Protein AF-A0AAD5UKC4-F1 (afdb_monomer_lite)

Structure (mmCIF, N/CA/C/O backbone):
data_AF-A0AAD5UKC4-F1
#
_entry.id   AF-A0AAD5UKC4-F1
#
loop_
_atom_site.group_PDB
_atom_site.id
_atom_site.type_symbol
_atom_site.label_atom_id
_atom_site.label_alt_id
_atom_site.label_comp_id
_atom_site.label_asym_id
_atom_site.label_entity_id
_atom_site.label_seq_id
_atom_site.pdbx_PDB_ins_code
_atom_site.Cartn_x
_atom_site.Cartn_y
_atom_site.Cartn_z
_atom_site.occupancy
_atom_site.B_iso_or_equiv
_atom_site.auth_seq_id
_atom_site.auth_comp_id
_atom_site.auth_asym_id
_atom_site.auth_atom_id
_atom_site.pdbx_PDB_model_num
ATOM 1 N N . MET A 1 1 ? -12.617 -12.516 21.312 1.00 44.12 1 MET A N 1
ATOM 2 C CA . MET A 1 1 ? -13.893 -12.712 22.021 1.00 44.12 1 MET A CA 1
ATOM 3 C C . MET A 1 1 ? -13.642 -13.857 22.972 1.00 44.12 1 MET A C 1
ATOM 5 O O . MET A 1 1 ? -13.452 -14.965 22.486 1.00 44.12 1 MET A O 1
ATOM 9 N N . ASP A 1 2 ? -13.509 -13.579 24.266 1.00 52.91 2 ASP A N 1
ATOM 10 C CA . ASP A 1 2 ? -13.473 -14.653 25.258 1.00 52.91 2 ASP A CA 1
ATOM 11 C C . ASP A 1 2 ? -14.871 -15.234 25.378 1.00 52.91 2 ASP A C 1
ATOM 13 O O . ASP A 1 2 ? -15.851 -14.498 25.499 1.00 52.91 2 ASP A O 1
ATOM 17 N N . MET A 1 3 ? -14.962 -16.553 25.255 1.00 58.31 3 MET A N 1
ATOM 18 C CA . MET A 1 3 ? -16.197 -17.263 25.546 1.00 58.31 3 MET A CA 1
ATOM 19 C C . MET A 1 3 ? -16.235 -17.533 27.048 1.00 58.31 3 MET A C 1
ATOM 21 O O . MET A 1 3 ? -15.243 -18.025 27.585 1.00 58.31 3 MET A O 1
ATOM 25 N N . ASP A 1 4 ? -17.364 -17.218 27.697 1.00 58.88 4 ASP A N 1
ATOM 26 C CA . ASP A 1 4 ? -17.619 -17.542 29.110 1.00 58.88 4 ASP A CA 1
ATOM 27 C C . ASP A 1 4 ? -17.230 -19.019 29.358 1.00 58.88 4 ASP A C 1
ATOM 29 O O . ASP A 1 4 ? -17.788 -19.933 28.749 1.00 58.88 4 ASP A O 1
ATOM 33 N N . GLY A 1 5 ? -16.247 -19.252 30.226 1.00 65.00 5 GLY A N 1
ATOM 34 C CA . GLY A 1 5 ? -15.658 -20.551 30.552 1.00 65.00 5 GLY A CA 1
ATOM 35 C C . GLY A 1 5 ? -14.172 -20.684 30.198 1.00 65.00 5 GLY A C 1
ATOM 36 O O . GLY A 1 5 ? -13.462 -21.423 30.887 1.00 65.00 5 GLY A O 1
ATOM 37 N N . CYS A 1 6 ? -13.675 -19.967 29.184 1.00 68.62 6 CYS A N 1
ATOM 38 C CA . CYS A 1 6 ? -12.261 -19.995 28.783 1.00 68.62 6 CYS A CA 1
ATOM 39 C C . CYS A 1 6 ? -11.339 -19.364 29.837 1.00 68.62 6 CYS A C 1
ATOM 41 O O . CYS A 1 6 ? -10.204 -19.814 30.010 1.00 68.62 6 CYS A O 1
ATOM 43 N N . GLU A 1 7 ? -11.847 -18.407 30.616 1.00 71.75 7 GLU A N 1
ATOM 44 C CA . GLU A 1 7 ? -11.140 -17.763 31.726 1.00 71.75 7 GLU A CA 1
ATOM 45 C C . GLU A 1 7 ? -10.744 -18.754 32.831 1.00 71.75 7 GLU A C 1
ATOM 47 O O . GLU A 1 7 ? -9.762 -18.547 33.541 1.00 71.75 7 GLU A O 1
ATOM 52 N N . LYS A 1 8 ? -11.448 -19.892 32.948 1.00 69.31 8 LYS A N 1
ATOM 53 C CA . LYS A 1 8 ? -11.084 -20.963 33.896 1.00 69.31 8 LYS A CA 1
ATOM 54 C C . LYS A 1 8 ? -9.780 -21.662 33.516 1.00 69.31 8 LYS A C 1
ATOM 56 O O . LYS A 1 8 ? -9.167 -22.320 34.356 1.00 69.31 8 LYS A O 1
ATOM 61 N N . CYS A 1 9 ? -9.365 -21.526 32.263 1.00 72.75 9 CYS A N 1
ATOM 62 C CA . CYS A 1 9 ? -8.162 -22.134 31.716 1.00 72.75 9 CYS A CA 1
ATOM 63 C C . CYS A 1 9 ? -7.064 -21.105 31.422 1.00 72.75 9 CYS A C 1
ATOM 65 O O . CYS A 1 9 ? -5.957 -21.486 31.037 1.00 72.75 9 CYS A O 1
ATOM 67 N N . GLU A 1 10 ? -7.322 -19.816 31.653 1.00 71.31 10 GLU A N 1
ATOM 68 C CA . GLU A 1 10 ? -6.345 -18.757 31.439 1.00 71.31 10 GLU A CA 1
ATOM 69 C C . GLU A 1 10 ? -5.347 -18.698 32.615 1.00 71.31 10 GLU A C 1
ATOM 71 O O . GLU A 1 10 ? -5.715 -18.650 33.788 1.00 71.31 10 GLU A O 1
ATOM 76 N N . GLY A 1 11 ? -4.045 -18.786 32.321 1.00 70.44 11 GLY A N 1
ATOM 77 C CA . GLY A 1 11 ? -2.970 -18.674 33.320 1.00 70.44 11 GLY A CA 1
ATOM 78 C C . GLY A 1 11 ? -2.697 -19.913 34.189 1.00 70.44 11 GLY A C 1
ATOM 79 O O . GLY A 1 11 ? -1.729 -19.919 34.955 1.00 70.44 11 GLY A O 1
ATOM 80 N N . THR A 1 12 ? -3.473 -20.995 34.067 1.00 59.00 12 THR A N 1
ATOM 81 C CA . THR A 1 12 ? -3.177 -22.265 34.750 1.00 59.00 12 THR A CA 1
ATOM 82 C C . THR A 1 12 ? -2.409 -23.223 33.837 1.00 59.00 12 THR A C 1
ATOM 84 O O . THR A 1 12 ? -2.649 -23.308 32.636 1.00 59.00 12 THR A O 1
ATOM 87 N N . LYS A 1 13 ? -1.435 -23.962 34.396 1.00 68.25 13 LYS A N 1
ATOM 88 C CA . LYS A 1 13 ? -0.780 -25.066 33.670 1.00 68.25 13 LYS A CA 1
ATOM 89 C C . LYS A 1 13 ? -1.874 -26.010 33.162 1.00 68.25 13 LYS A C 1
ATOM 91 O O . LYS A 1 13 ? -2.755 -26.357 33.945 1.00 68.25 13 LYS A O 1
ATOM 96 N N . MET A 1 14 ? -1.770 -26.435 31.900 1.00 68.69 14 MET A N 1
ATOM 97 C CA . MET A 1 14 ? -2.742 -27.244 31.138 1.00 68.69 14 MET A CA 1
ATOM 98 C C . MET A 1 14 ? -3.401 -28.378 31.951 1.00 68.69 14 MET A C 1
ATOM 100 O O . MET A 1 14 ? -4.570 -28.690 31.777 1.00 68.69 14 MET A O 1
ATOM 104 N N . ASN A 1 15 ? -2.668 -28.923 32.918 1.00 76.31 15 ASN A N 1
ATOM 105 C CA . ASN A 1 15 ? -3.052 -29.997 33.829 1.00 76.31 15 ASN A CA 1
ATOM 106 C C . ASN A 1 15 ? -4.154 -29.630 34.851 1.00 76.31 15 ASN A C 1
ATOM 108 O O . ASN A 1 15 ? -4.632 -30.519 35.547 1.00 76.31 15 ASN A O 1
ATOM 112 N N . LYS A 1 16 ? -4.506 -28.347 35.016 1.00 76.88 16 LYS A N 1
ATOM 113 C CA . LYS A 1 16 ? -5.587 -27.887 35.914 1.00 76.88 16 LYS A CA 1
ATOM 114 C C . LYS A 1 16 ? -6.849 -27.444 35.172 1.00 76.88 16 LYS A C 1
ATOM 116 O O . LYS A 1 16 ? -7.867 -27.214 35.815 1.00 76.88 16 LYS A O 1
ATOM 121 N N . CYS A 1 17 ? -6.778 -27.312 33.852 1.00 82.12 17 CYS A N 1
ATOM 122 C CA . CYS A 1 17 ? -7.931 -26.990 33.029 1.00 82.12 17 CYS A CA 1
ATOM 123 C C . CYS A 1 17 ? -8.687 -28.286 32.728 1.00 82.12 17 CYS A C 1
ATOM 125 O O . CYS A 1 17 ? -8.141 -29.213 32.127 1.00 82.12 17 CYS A O 1
ATOM 127 N N . GLU A 1 18 ? -9.955 -28.356 33.124 1.00 83.44 18 GLU A N 1
ATOM 128 C CA . GLU A 1 18 ? -10.859 -29.436 32.726 1.00 83.44 18 GLU A CA 1
ATOM 129 C C . GLU A 1 18 ? -11.304 -29.210 31.272 1.00 83.44 18 GLU A C 1
ATOM 131 O O . GLU A 1 18 ? -12.454 -28.874 30.999 1.00 83.44 18 GLU A O 1
ATOM 136 N N . VAL A 1 19 ? -10.372 -29.373 30.325 1.00 84.94 19 VAL A N 1
ATOM 137 C CA . VAL A 1 19 ? -10.591 -29.129 28.884 1.00 84.94 19 VAL A CA 1
ATOM 138 C C . VAL A 1 19 ? -11.820 -29.880 28.381 1.00 84.94 19 VAL A C 1
ATOM 140 O O . VAL A 1 19 ? -12.626 -29.334 27.631 1.00 84.94 19 VAL A O 1
ATOM 143 N N . PHE A 1 20 ? -11.985 -31.125 28.834 1.00 88.06 20 PHE A N 1
ATOM 144 C CA . PHE A 1 20 ? -13.122 -31.952 28.454 1.00 88.06 20 PHE A CA 1
ATOM 145 C C . PHE A 1 20 ? -14.446 -31.343 28.914 1.00 88.06 20 PHE A C 1
ATOM 147 O O . PHE A 1 20 ? -15.386 -31.317 28.135 1.00 88.06 20 PHE A O 1
ATOM 154 N N . LYS A 1 21 ? -14.501 -30.774 30.123 1.00 86.00 21 LYS A N 1
ATOM 155 C CA . LYS A 1 21 ? -15.710 -30.140 30.651 1.00 86.00 21 LYS A CA 1
ATOM 156 C C . LYS A 1 21 ? -16.097 -28.893 29.858 1.00 86.00 21 LYS A C 1
ATOM 158 O O . LYS A 1 21 ? -17.253 -28.729 29.497 1.00 86.00 21 LYS A O 1
ATOM 163 N N . VAL A 1 22 ? -15.124 -28.043 29.528 1.00 83.44 22 VAL A N 1
ATOM 164 C CA . VAL A 1 22 ? -15.372 -26.857 28.687 1.00 83.44 22 VAL A CA 1
ATOM 165 C C . VAL A 1 22 ? -15.883 -27.276 27.305 1.00 83.44 22 VAL A C 1
ATOM 167 O O . VAL A 1 22 ? -16.822 -26.683 26.780 1.00 83.44 22 VAL A O 1
ATOM 170 N N . TYR A 1 23 ? -15.302 -28.332 26.731 1.00 87.94 23 TYR A N 1
ATOM 171 C CA . TYR A 1 23 ? -15.749 -28.887 25.458 1.00 87.94 23 TYR A CA 1
ATOM 172 C C . TYR A 1 23 ? -17.168 -29.477 25.536 1.00 87.94 23 TYR A C 1
ATOM 174 O O . TYR A 1 23 ? -17.980 -29.205 24.653 1.00 87.94 23 TYR A O 1
ATOM 182 N N . THR A 1 24 ? -17.501 -30.229 26.592 1.00 89.44 24 THR A N 1
ATOM 183 C CA . THR A 1 24 ? -18.857 -30.764 26.784 1.00 89.44 24 THR A CA 1
ATOM 184 C C . THR A 1 24 ? -19.872 -29.648 26.994 1.00 89.44 24 THR A C 1
ATOM 186 O O . THR A 1 24 ? -20.898 -29.653 26.324 1.00 89.44 24 THR A O 1
ATOM 189 N N . ASP A 1 25 ? -19.569 -28.650 27.829 1.00 85.75 25 ASP A N 1
ATOM 190 C CA . ASP A 1 25 ? -20.458 -27.509 28.091 1.00 85.75 25 ASP A CA 1
ATOM 191 C C . ASP A 1 25 ? -20.757 -26.739 26.789 1.00 85.75 25 ASP A C 1
ATOM 193 O O . ASP A 1 25 ? -21.910 -26.411 26.494 1.00 85.75 25 ASP A O 1
ATOM 197 N N . LEU A 1 26 ? -19.733 -26.525 25.953 1.00 84.50 26 LEU A N 1
ATOM 198 C CA . LEU A 1 26 ? -19.873 -25.881 24.645 1.00 84.50 26 LEU A CA 1
ATOM 199 C C . LEU A 1 26 ? -20.742 -26.705 23.685 1.00 84.50 26 LEU A C 1
ATOM 201 O O . LEU A 1 26 ? -21.599 -26.155 22.990 1.00 84.50 26 LEU A O 1
ATOM 205 N N . CYS A 1 27 ? -20.534 -28.022 23.640 1.00 88.94 27 CYS A N 1
ATOM 206 C CA . CYS A 1 27 ? -21.270 -28.901 22.739 1.00 88.94 27 CYS A CA 1
ATOM 207 C C . CYS A 1 27 ? -22.705 -29.175 23.182 1.00 88.94 27 CYS A C 1
ATOM 209 O O . CYS A 1 27 ? -23.553 -29.418 22.325 1.00 88.94 27 CYS A O 1
ATOM 211 N N . ILE A 1 28 ? -23.007 -29.079 24.475 1.00 86.88 28 ILE A N 1
ATOM 212 C CA . ILE A 1 28 ? -24.390 -29.090 24.948 1.00 86.88 28 ILE A CA 1
ATOM 213 C C . ILE A 1 28 ? -25.081 -27.770 24.577 1.00 86.88 28 ILE A C 1
ATOM 215 O O . ILE A 1 28 ? -26.211 -27.787 24.090 1.00 86.88 28 ILE A O 1
ATOM 219 N N . ALA A 1 29 ? -24.391 -26.631 24.723 1.00 81.69 29 ALA A N 1
ATOM 220 C CA . ALA A 1 29 ? -24.931 -25.318 24.371 1.00 81.69 29 ALA A CA 1
ATOM 221 C C . ALA A 1 29 ? -25.188 -25.147 22.861 1.00 81.69 29 ALA A C 1
ATOM 223 O O . ALA A 1 29 ? -26.157 -24.503 22.458 1.00 81.69 29 ALA A O 1
ATOM 224 N N . MET A 1 30 ? -24.317 -25.705 22.014 1.00 84.69 30 MET A N 1
ATOM 225 C CA . MET A 1 30 ? -24.370 -25.560 20.555 1.00 84.69 30 MET A CA 1
ATOM 226 C C . MET A 1 30 ? -24.172 -26.912 19.848 1.00 84.69 30 MET A C 1
ATOM 228 O O . MET A 1 30 ? -23.165 -27.128 19.165 1.00 84.69 30 MET A O 1
ATOM 232 N N . PRO A 1 31 ? -25.151 -27.832 19.931 1.00 86.81 31 PRO A N 1
ATOM 233 C CA . PRO A 1 31 ? -24.969 -29.223 19.517 1.00 86.81 31 PRO A CA 1
ATOM 234 C C . PRO A 1 31 ? -24.678 -29.392 18.029 1.00 86.81 31 PRO A C 1
ATOM 236 O O . PRO A 1 31 ? -24.088 -30.397 17.637 1.00 86.81 31 PRO A O 1
ATOM 239 N N . TYR A 1 32 ? -25.069 -28.432 17.186 1.00 88.50 32 TYR A N 1
ATOM 240 C CA . TYR A 1 32 ? -24.938 -28.498 15.727 1.00 88.50 32 TYR A CA 1
ATOM 241 C C . TYR A 1 32 ? -23.623 -27.944 15.168 1.00 88.50 32 TYR A C 1
ATOM 243 O O . TYR A 1 32 ? -23.450 -27.935 13.950 1.00 88.50 32 TYR A O 1
ATOM 251 N N . MET A 1 33 ? -22.682 -27.529 16.018 1.00 88.12 33 MET A N 1
ATOM 252 C CA . MET A 1 33 ? -21.347 -27.152 15.556 1.00 88.12 33 MET A CA 1
ATOM 253 C C . MET A 1 33 ? -20.599 -28.358 14.983 1.00 88.12 33 MET A C 1
ATOM 255 O O . MET A 1 33 ? -20.647 -29.462 15.529 1.00 88.12 33 MET A O 1
ATOM 259 N N . SER A 1 34 ? -19.865 -28.149 13.887 1.00 94.31 34 SER A N 1
ATOM 260 C CA . SER A 1 34 ? -19.101 -29.218 13.236 1.00 94.31 34 SER A CA 1
ATOM 261 C C . SER A 1 34 ? -18.053 -29.838 14.165 1.00 94.31 34 SER A C 1
ATOM 263 O O . SER A 1 34 ? -17.763 -31.024 14.030 1.00 94.31 34 SER A O 1
ATOM 265 N N . GLN A 1 35 ? -17.528 -29.077 15.137 1.00 92.56 35 GLN A N 1
ATOM 266 C CA . GLN A 1 35 ? -16.581 -29.584 16.138 1.00 92.56 35 GLN A CA 1
ATOM 267 C C . GLN A 1 35 ? -17.220 -30.501 17.198 1.00 92.56 35 GLN A C 1
ATOM 269 O O . GLN A 1 35 ? -16.493 -31.197 17.896 1.00 92.56 35 GLN A O 1
ATOM 274 N N . CYS A 1 36 ? -18.551 -30.541 17.321 1.00 94.38 36 CYS A N 1
ATOM 275 C CA . CYS A 1 36 ? -19.271 -31.335 18.329 1.00 94.38 36 CYS A CA 1
ATOM 276 C C . CYS A 1 36 ? -19.748 -32.700 17.813 1.00 94.38 36 CYS A C 1
ATOM 278 O O . CYS A 1 36 ? -20.533 -33.392 18.468 1.00 94.38 36 CYS A O 1
ATOM 280 N N . ARG A 1 37 ? -19.286 -33.106 16.624 1.00 96.50 37 ARG A N 1
ATOM 281 C CA . ARG A 1 37 ? -19.667 -34.376 15.995 1.00 96.50 37 ARG A CA 1
ATOM 282 C C . ARG A 1 37 ? -19.255 -35.585 16.834 1.00 96.50 37 ARG A C 1
ATOM 284 O O . ARG A 1 37 ? -20.057 -36.502 17.009 1.00 96.50 37 ARG A O 1
ATOM 291 N N . ASP A 1 38 ? -18.037 -35.569 17.363 1.00 95.81 38 ASP A N 1
ATOM 292 C CA . ASP A 1 38 ? -17.487 -36.694 18.123 1.00 95.81 38 ASP A CA 1
ATOM 293 C C . ASP A 1 38 ? -18.165 -36.817 19.487 1.00 95.81 38 ASP A C 1
ATOM 295 O O . ASP A 1 38 ? -18.581 -37.909 19.867 1.00 95.81 38 ASP A O 1
ATOM 299 N N . TYR A 1 39 ? -18.402 -35.688 20.162 1.00 94.69 39 TYR A N 1
ATOM 300 C CA . TYR A 1 39 ? -19.213 -35.632 21.380 1.00 94.69 39 TYR A CA 1
ATOM 301 C C . TYR A 1 39 ? -20.617 -36.221 21.167 1.00 94.69 39 TYR A C 1
ATOM 303 O O . TYR A 1 39 ? -21.056 -37.079 21.931 1.00 94.69 39 TYR A O 1
ATOM 311 N N . ARG A 1 40 ? -21.303 -35.839 20.080 1.00 95.06 40 ARG A N 1
ATOM 312 C CA . ARG A 1 40 ? -22.627 -36.391 19.755 1.00 95.06 40 ARG A CA 1
ATOM 313 C C . ARG A 1 40 ? -22.572 -37.896 19.503 1.00 95.06 40 ARG A C 1
ATOM 315 O O . ARG A 1 40 ? -23.461 -38.622 19.933 1.00 95.06 40 ARG A O 1
ATOM 322 N N . THR A 1 41 ? -21.532 -38.357 18.812 1.00 96.19 41 THR A N 1
ATOM 323 C CA . THR A 1 41 ? -21.331 -39.783 18.529 1.00 96.19 41 THR A CA 1
ATOM 324 C C . THR A 1 41 ? -21.104 -40.559 19.830 1.00 96.19 41 THR A C 1
ATOM 326 O O . THR A 1 41 ? -21.746 -41.585 20.043 1.00 96.19 41 THR A O 1
ATOM 329 N N . MET A 1 42 ? -20.285 -40.029 20.741 1.00 95.38 42 MET A N 1
ATOM 330 C CA . MET A 1 42 ? -20.049 -40.593 22.073 1.00 95.38 42 MET A CA 1
ATOM 331 C C . MET A 1 42 ? -21.349 -40.694 22.886 1.00 95.38 42 MET A C 1
ATOM 333 O O . MET A 1 42 ? -21.682 -41.774 23.364 1.00 95.38 42 MET A O 1
ATOM 337 N N . CYS A 1 43 ? -22.127 -39.612 22.968 1.00 94.81 43 CYS A N 1
ATOM 338 C CA . CYS A 1 43 ? -23.395 -39.611 23.703 1.00 94.81 43 CYS A CA 1
ATOM 339 C C . CYS A 1 43 ? -24.488 -40.470 23.056 1.00 94.81 43 CYS A C 1
ATOM 341 O O . CYS A 1 43 ? -25.379 -40.954 23.747 1.00 94.81 43 CYS A O 1
ATOM 343 N N . SER A 1 44 ? -24.427 -40.693 21.739 1.00 94.88 44 SER A N 1
ATOM 344 C CA . SER A 1 44 ? -25.330 -41.635 21.066 1.00 94.88 44 SER A CA 1
ATOM 345 C C . SER A 1 44 ? -24.990 -43.097 21.351 1.00 94.88 44 SER A C 1
ATOM 347 O O . SER A 1 44 ? -25.867 -43.953 21.255 1.00 94.88 44 SER A O 1
ATOM 349 N N . TRP A 1 45 ? -23.728 -43.385 21.685 1.00 97.31 45 TRP A N 1
ATOM 350 C CA . TRP A 1 45 ? -23.275 -44.735 21.996 1.00 97.31 45 TRP A CA 1
ATOM 351 C C . TRP A 1 45 ? -23.565 -45.113 23.450 1.00 97.31 45 TRP A C 1
ATOM 353 O O . TRP A 1 45 ? -24.062 -46.210 23.695 1.00 97.31 45 TRP A O 1
ATOM 363 N N . ASP A 1 46 ? -23.304 -44.201 24.390 1.00 96.19 46 ASP A N 1
ATOM 364 C CA . ASP A 1 46 ? -23.612 -44.389 25.807 1.00 96.19 46 ASP A CA 1
ATOM 365 C C . ASP A 1 46 ? -24.312 -43.148 26.393 1.00 96.19 46 ASP A C 1
ATOM 367 O O . ASP A 1 46 ? -23.650 -42.186 26.800 1.00 96.19 46 ASP A O 1
ATOM 371 N N . PRO A 1 47 ? -25.655 -43.155 26.463 1.00 92.56 47 PRO A N 1
ATOM 372 C CA . PRO A 1 47 ? -26.417 -42.052 27.037 1.00 92.56 47 PRO A CA 1
ATOM 373 C C . PRO A 1 47 ? -26.334 -41.994 28.570 1.00 92.56 47 PRO A C 1
ATOM 375 O O . PRO A 1 47 ? -26.810 -41.026 29.154 1.00 92.56 47 PRO A O 1
ATOM 378 N N . SER A 1 48 ? -25.754 -43.001 29.240 1.00 92.06 48 SER A N 1
ATOM 379 C CA . SER A 1 48 ? -25.623 -43.021 30.705 1.00 92.06 48 SER A CA 1
ATOM 380 C C . SER A 1 48 ? -24.436 -42.203 31.226 1.00 92.06 48 SER A C 1
ATOM 382 O O . SER A 1 48 ? -24.300 -42.005 32.436 1.00 92.06 48 SER A O 1
ATOM 384 N N . LEU A 1 49 ? -23.579 -41.703 30.327 1.00 91.50 49 LEU A N 1
ATOM 385 C CA . LEU A 1 49 ? -22.456 -40.849 30.690 1.00 91.50 49 LEU A CA 1
ATOM 386 C C . LEU A 1 49 ? -22.953 -39.540 31.334 1.00 91.50 49 LEU A C 1
ATOM 388 O O . LEU A 1 49 ? -23.832 -38.876 30.781 1.00 91.50 49 LEU A O 1
ATOM 392 N N . PRO A 1 50 ? -22.333 -39.088 32.441 1.00 85.94 50 PRO A N 1
ATOM 393 C CA . PRO A 1 50 ? -22.795 -37.925 33.208 1.00 85.94 50 PRO A CA 1
ATOM 394 C C . PRO A 1 50 ? -22.723 -36.595 32.438 1.00 85.94 50 PRO A C 1
ATOM 396 O O . PRO A 1 50 ? -23.271 -35.595 32.885 1.00 85.94 50 PRO A O 1
ATOM 399 N N . PHE A 1 51 ? -22.046 -36.568 31.287 1.00 88.00 51 PHE A N 1
ATOM 400 C CA . PHE A 1 51 ? -21.893 -35.387 30.430 1.00 88.00 51 PHE A CA 1
ATOM 401 C C . PHE A 1 51 ? -22.877 -35.363 29.258 1.00 88.00 51 PHE A C 1
ATOM 403 O O . PHE A 1 51 ? -22.808 -34.437 28.461 1.00 88.00 51 PHE A O 1
ATOM 410 N N . CYS A 1 52 ? -23.721 -36.384 29.100 1.00 90.50 52 CYS A N 1
ATOM 411 C CA . CYS A 1 52 ? -24.676 -36.507 27.995 1.00 90.50 52 CYS A CA 1
ATOM 412 C C . CYS A 1 52 ? -26.110 -36.140 28.401 1.00 90.50 52 CYS A C 1
ATOM 414 O O . CYS A 1 52 ? -27.012 -36.220 27.570 1.00 90.50 52 CYS A O 1
ATOM 416 N N . ASP A 1 53 ? -26.315 -35.736 29.658 1.00 86.06 53 ASP A N 1
ATOM 417 C CA . ASP A 1 53 ? -27.619 -35.360 30.192 1.00 86.06 53 ASP A CA 1
ATOM 418 C C . ASP A 1 53 ? -27.991 -33.920 29.777 1.00 86.06 53 ASP A C 1
ATOM 420 O O . ASP A 1 53 ? -27.362 -32.960 30.244 1.00 86.06 53 ASP A O 1
ATOM 424 N N . PRO A 1 54 ? -29.004 -33.729 28.910 1.00 72.75 54 PRO A N 1
ATOM 425 C CA . PRO A 1 54 ? -29.463 -32.399 28.525 1.00 72.75 54 PRO A CA 1
ATOM 426 C C . PRO A 1 54 ? -30.082 -31.625 29.701 1.00 72.75 54 PRO A C 1
ATOM 428 O O . PRO A 1 54 ? -30.129 -30.395 29.648 1.00 72.75 54 PRO A O 1
ATOM 431 N N . GLU A 1 55 ? -30.516 -32.296 30.775 1.00 72.94 55 GLU A N 1
ATOM 432 C CA . GLU A 1 55 ? -31.064 -31.642 31.970 1.00 72.94 55 GLU A CA 1
ATOM 433 C C . GLU A 1 55 ? -29.973 -31.017 32.852 1.00 72.94 55 GLU A C 1
ATOM 435 O O . GLU A 1 55 ? -30.227 -30.036 33.555 1.00 72.94 55 GLU A O 1
ATOM 440 N N . LEU A 1 56 ? -28.717 -31.469 32.754 1.00 67.69 56 LEU A N 1
ATOM 441 C CA . LEU A 1 56 ? -27.597 -30.787 33.418 1.00 67.69 56 LEU A CA 1
ATOM 442 C C . LEU A 1 56 ? -27.325 -29.392 32.816 1.00 67.69 56 LEU A C 1
ATOM 444 O O . LEU A 1 56 ? -26.727 -28.533 33.465 1.00 67.69 56 LEU A O 1
ATOM 448 N N . SER A 1 57 ? -27.825 -29.139 31.602 1.00 60.56 57 SER A N 1
ATOM 449 C CA . SER A 1 57 ? -27.779 -27.853 30.900 1.00 60.56 57 SER A CA 1
ATOM 450 C C . SER A 1 57 ? -29.014 -26.974 31.149 1.00 60.56 57 SER A C 1
ATOM 452 O O . SER A 1 57 ? -29.303 -26.059 30.374 1.00 60.56 57 SER A O 1
ATOM 454 N N . VAL A 1 58 ? -29.738 -27.151 32.257 1.00 53.97 58 VAL A N 1
ATOM 455 C CA . VAL A 1 58 ? -30.769 -26.170 32.664 1.00 53.97 58 VAL A CA 1
ATOM 456 C C . VAL A 1 58 ? -30.160 -24.777 32.940 1.00 53.97 58 VAL A C 1
ATOM 458 O O . VAL A 1 58 ? -30.866 -23.774 32.903 1.00 53.97 58 VAL A O 1
ATOM 461 N N . ASN A 1 59 ? -28.830 -24.688 33.074 1.00 57.78 59 ASN A N 1
ATOM 462 C CA . ASN A 1 59 ? -28.058 -23.443 32.994 1.00 57.78 59 ASN A CA 1
ATOM 463 C C . ASN A 1 59 ? -27.173 -23.391 31.738 1.00 57.78 59 ASN A C 1
ATOM 465 O O . ASN A 1 59 ? -26.005 -23.006 31.820 1.00 57.78 59 ASN A O 1
ATOM 469 N N . GLY A 1 60 ? -27.695 -23.792 30.574 1.00 58.31 60 GLY A N 1
ATOM 470 C CA . GLY A 1 60 ? -27.061 -23.465 29.296 1.00 58.31 60 GLY A CA 1
ATOM 471 C C . GLY A 1 60 ? -26.749 -21.964 29.264 1.00 58.31 60 GLY A C 1
ATOM 472 O O . GLY A 1 60 ? -27.417 -21.213 29.982 1.00 58.31 60 GLY A O 1
ATOM 473 N N . PRO A 1 61 ? -25.735 -21.503 28.511 1.00 56.91 61 PRO A N 1
ATOM 474 C CA . PRO A 1 61 ? -25.375 -20.093 28.471 1.00 56.91 61 PRO A CA 1
ATOM 475 C C . PRO A 1 61 ? -26.610 -19.300 28.056 1.00 56.91 61 PRO A C 1
ATOM 477 O O . PRO A 1 61 ? -26.959 -19.217 26.878 1.00 56.91 61 PRO A O 1
ATOM 480 N N . ALA A 1 62 ? -27.316 -18.760 29.051 1.00 51.12 62 ALA A N 1
ATOM 481 C CA . ALA A 1 62 ? -28.409 -17.851 28.826 1.00 51.12 62 ALA A CA 1
ATOM 482 C C . ALA A 1 62 ? -27.794 -16.755 27.976 1.00 51.12 62 ALA A C 1
ATOM 484 O O . ALA A 1 62 ? -26.748 -16.220 28.357 1.00 51.12 62 ALA A O 1
ATOM 485 N N . MET A 1 63 ? -28.382 -16.468 26.811 1.00 50.25 63 MET A N 1
ATOM 486 C CA . MET A 1 63 ? -27.989 -15.288 26.058 1.00 50.25 63 MET A CA 1
ATOM 487 C C . MET A 1 63 ? -28.136 -14.109 27.014 1.00 50.25 63 MET A C 1
ATOM 489 O O . MET A 1 63 ? -29.240 -13.628 27.271 1.00 50.25 63 MET A O 1
ATOM 493 N N . LYS A 1 64 ? -27.014 -13.686 27.601 1.00 50.12 64 LYS A N 1
ATOM 494 C CA . LYS A 1 64 ? -26.941 -12.488 28.412 1.00 50.12 64 LYS A CA 1
ATOM 495 C C . LYS A 1 64 ? -27.075 -11.361 27.409 1.00 50.12 64 LYS A C 1
ATOM 497 O O . LYS A 1 64 ? -26.099 -10.914 26.816 1.00 50.12 64 LYS A O 1
ATOM 502 N N . MET A 1 65 ? -28.310 -10.931 27.178 1.00 52.94 65 MET A N 1
ATOM 503 C CA . MET A 1 65 ? -28.531 -9.606 26.635 1.00 52.94 65 MET A CA 1
ATOM 504 C C . MET A 1 65 ? -28.088 -8.638 27.722 1.00 52.94 65 MET A C 1
ATOM 506 O O . MET A 1 65 ? -28.818 -8.365 28.676 1.00 52.94 65 MET A O 1
ATOM 510 N N . TYR A 1 66 ? -26.851 -8.165 27.608 1.00 59.09 66 TYR A N 1
ATOM 511 C CA . TYR A 1 66 ? -26.414 -6.998 28.347 1.00 59.09 66 TYR A CA 1
ATOM 512 C C . TYR A 1 66 ? -27.261 -5.840 27.831 1.00 59.09 66 TYR A C 1
ATOM 514 O O . TYR A 1 66 ? -27.049 -5.318 26.741 1.00 59.09 66 TYR A O 1
ATOM 522 N N . PHE A 1 67 ? -28.304 -5.488 28.578 1.00 56.16 67 PHE A N 1
ATOM 523 C CA . PHE A 1 67 ? -29.003 -4.247 28.318 1.00 56.16 67 PHE A CA 1
ATOM 524 C C . PHE A 1 67 ? -28.084 -3.118 28.771 1.00 56.16 67 PHE A C 1
ATOM 526 O O . PHE A 1 67 ? -27.950 -2.829 29.963 1.00 56.16 67 PHE A O 1
ATOM 533 N N . HIS A 1 68 ? -27.415 -2.507 27.802 1.00 62.91 68 HIS A N 1
ATOM 534 C CA . HIS A 1 68 ? -26.585 -1.337 28.009 1.00 62.91 68 HIS A CA 1
ATOM 535 C C . HIS A 1 68 ? -27.495 -0.117 28.201 1.00 62.91 68 HIS A C 1
ATOM 537 O O . HIS A 1 68 ? -27.773 0.651 27.288 1.00 62.91 68 HIS A O 1
ATOM 543 N N . TRP A 1 69 ? -28.010 0.052 29.420 1.00 66.44 69 TRP A N 1
ATOM 544 C CA . TRP A 1 69 ? -28.813 1.221 29.808 1.00 66.44 69 TRP A CA 1
ATOM 545 C C . TRP A 1 69 ? -27.961 2.489 30.017 1.00 66.44 69 TRP A C 1
ATOM 547 O O . TRP A 1 69 ? -28.479 3.527 30.426 1.00 66.44 69 TRP A O 1
ATOM 557 N N . GLY A 1 70 ? -26.649 2.415 29.775 1.00 65.62 70 GLY A N 1
ATOM 558 C CA . GLY A 1 70 ? -25.703 3.513 29.945 1.00 65.62 70 GLY A CA 1
ATOM 559 C C . GLY A 1 70 ? -24.922 3.798 28.665 1.00 65.62 70 GLY A C 1
ATOM 560 O O . GLY A 1 70 ? -24.667 2.905 27.873 1.00 65.62 70 GLY A O 1
ATOM 561 N N . ILE A 1 71 ? -24.472 5.043 28.504 1.00 68.19 71 ILE A N 1
ATOM 562 C CA . ILE A 1 71 ? -23.784 5.567 27.303 1.00 68.19 71 ILE A CA 1
ATOM 563 C C . ILE A 1 71 ? -22.373 4.950 27.105 1.00 68.19 71 ILE A C 1
ATOM 565 O O . ILE A 1 71 ? -21.665 5.279 26.161 1.00 68.19 71 ILE A O 1
ATOM 569 N N . LYS A 1 72 ? -21.933 4.043 27.986 1.00 69.38 72 LYS A N 1
ATOM 570 C CA . LYS A 1 72 ? -20.578 3.471 27.984 1.00 69.38 72 LYS A CA 1
ATOM 571 C C . LYS A 1 72 ? -20.473 2.235 27.085 1.00 69.38 72 LYS A C 1
ATOM 573 O O . LYS A 1 72 ? -20.051 1.182 27.555 1.00 69.38 72 LYS A O 1
ATOM 578 N N . ASP A 1 73 ? -20.819 2.392 25.813 1.00 74.88 73 ASP A N 1
ATOM 579 C CA . ASP A 1 73 ? -20.648 1.348 24.802 1.00 74.88 73 ASP A CA 1
ATOM 580 C C . ASP A 1 73 ? -19.548 1.690 23.807 1.00 74.88 73 ASP A C 1
ATOM 582 O O . ASP A 1 73 ? -19.351 2.842 23.419 1.00 74.88 73 ASP A O 1
ATOM 586 N N . TYR A 1 74 ? -18.819 0.657 23.393 1.00 81.69 74 TYR A N 1
ATOM 587 C CA . TYR A 1 74 ? -17.795 0.764 22.365 1.00 81.69 74 TYR A CA 1
ATOM 588 C C . TYR A 1 74 ? -18.468 0.945 21.000 1.00 81.69 74 TYR A C 1
ATOM 590 O O . TYR A 1 74 ? -19.205 0.071 20.553 1.00 81.69 74 TYR A O 1
ATOM 598 N N . VAL A 1 75 ? -18.215 2.074 20.330 1.00 80.69 75 VAL A N 1
ATOM 599 C CA . VAL A 1 75 ? -18.887 2.404 19.056 1.00 80.69 75 VAL A CA 1
ATOM 600 C C . VAL A 1 75 ? -18.198 1.754 17.849 1.00 80.69 75 VAL A C 1
ATOM 602 O O . VAL A 1 75 ? -18.871 1.323 16.919 1.00 80.69 75 VAL A O 1
ATOM 605 N N . LEU A 1 76 ? -16.860 1.675 17.850 1.00 79.56 76 LEU A N 1
ATOM 606 C CA . LEU A 1 76 ? -16.089 1.121 16.722 1.00 79.56 76 LEU A CA 1
ATOM 607 C C . LEU A 1 76 ? -14.738 0.520 17.143 1.00 79.56 76 LEU A C 1
ATOM 609 O O . LEU A 1 76 ? -14.342 -0.534 16.657 1.00 79.56 76 LEU A O 1
ATOM 613 N N . PHE A 1 77 ? -14.045 1.172 18.083 1.00 78.81 77 PHE A N 1
ATOM 614 C CA . PHE A 1 77 ? -12.778 0.711 18.653 1.00 78.81 77 PHE A CA 1
ATOM 615 C C . PHE A 1 77 ? -12.857 0.697 20.176 1.00 78.81 77 PHE A C 1
ATOM 617 O O . PHE A 1 77 ? -13.544 1.522 20.775 1.00 78.81 77 PHE A O 1
ATOM 624 N N . GLN A 1 78 ? -12.094 -0.192 20.813 1.00 73.94 78 GLN A N 1
ATOM 625 C CA . GLN A 1 78 ? -12.054 -0.306 22.275 1.00 73.94 78 GLN A CA 1
ATOM 626 C C . GLN A 1 78 ? -11.576 0.989 22.962 1.00 73.94 78 GLN A C 1
ATOM 628 O O . GLN A 1 78 ? -11.921 1.252 24.110 1.00 73.94 78 GLN A O 1
ATOM 633 N N . SER A 1 79 ? -10.814 1.828 22.255 1.00 79.19 79 SER A N 1
ATOM 634 C CA . SER A 1 79 ? -10.362 3.140 22.730 1.00 79.19 79 SER A CA 1
ATOM 635 C C . SER A 1 79 ? -11.404 4.257 22.577 1.00 79.19 79 SER A C 1
ATOM 637 O O . SER A 1 79 ? -11.233 5.328 23.156 1.00 79.19 79 SER A O 1
ATOM 639 N N . TRP A 1 80 ? -12.482 4.041 21.819 1.00 80.50 80 TRP A N 1
ATOM 640 C CA . TRP A 1 80 ? -13.539 5.026 21.579 1.00 80.50 80 TRP A CA 1
ATOM 641 C C . TRP A 1 80 ? -14.748 4.744 22.468 1.00 80.50 80 TRP A C 1
ATOM 643 O O . TRP A 1 80 ? -15.734 4.141 22.042 1.00 80.50 80 TRP A O 1
ATOM 653 N N . VAL A 1 81 ? -14.652 5.203 23.718 1.00 87.94 81 VAL A N 1
ATOM 654 C CA . VAL A 1 81 ? -15.737 5.129 24.703 1.00 87.94 81 VAL A CA 1
ATOM 655 C C . VAL A 1 81 ? -16.313 6.531 24.920 1.00 87.94 81 VAL A C 1
ATOM 657 O O . VAL A 1 81 ? -15.640 7.386 25.504 1.00 87.94 81 VAL A O 1
ATOM 660 N N . PRO A 1 82 ? -17.538 6.818 24.455 1.00 87.31 82 PRO A N 1
ATOM 661 C CA . PRO A 1 82 ? -18.169 8.102 24.697 1.00 87.31 82 PRO A CA 1
ATOM 662 C C . PRO A 1 82 ? -18.611 8.216 26.163 1.00 87.31 82 PRO A C 1
ATOM 664 O O . PRO A 1 82 ? -19.391 7.420 26.672 1.00 87.31 82 PRO A O 1
ATOM 667 N N . PHE A 1 83 ? -18.111 9.236 26.862 1.00 89.44 83 PHE A N 1
ATOM 668 C CA . PHE A 1 83 ? -18.499 9.518 28.251 1.00 89.44 83 PHE A CA 1
ATOM 669 C C . PHE A 1 83 ? -19.700 10.472 28.384 1.00 89.44 83 PHE A C 1
ATOM 671 O O . PHE A 1 83 ? -20.202 10.657 29.490 1.00 89.44 83 PHE A O 1
ATOM 678 N N . SER A 1 84 ? -20.158 11.094 27.291 1.00 90.94 84 SER A N 1
ATOM 679 C CA . SER A 1 84 ? -21.265 12.056 27.284 1.00 90.94 84 SER A CA 1
ATOM 680 C C . SER A 1 84 ? -22.185 11.843 26.081 1.00 90.94 84 SER A C 1
ATOM 682 O O . SER A 1 84 ? -21.774 11.312 25.051 1.00 90.94 84 SER A O 1
ATOM 684 N N . SER A 1 85 ? -23.438 12.297 26.173 1.00 89.94 85 SER A N 1
ATOM 685 C CA . SER A 1 85 ? -24.393 12.196 25.058 1.00 89.94 85 SER A CA 1
ATOM 686 C C . SER A 1 85 ? -23.893 12.908 23.798 1.00 89.94 85 SER A C 1
ATOM 688 O O . SER A 1 85 ? -24.138 12.454 22.683 1.00 89.94 85 SER A O 1
ATOM 690 N N . PHE A 1 86 ? -23.153 14.008 23.970 1.00 89.75 86 PHE A N 1
ATOM 691 C CA . PHE A 1 86 ? -22.569 14.743 22.854 1.00 89.75 86 PHE A CA 1
ATOM 692 C C . PHE A 1 86 ? -21.426 13.967 22.186 1.00 89.75 86 PHE A C 1
ATOM 694 O O . PHE A 1 86 ? -21.371 13.916 20.960 1.00 89.75 86 PHE A O 1
ATOM 701 N N . SER A 1 87 ? -20.546 13.314 22.958 1.00 87.75 87 SER A N 1
ATOM 702 C CA . SER A 1 87 ? -19.492 12.486 22.360 1.00 87.75 87 SER A CA 1
ATOM 703 C C . SER A 1 87 ? -20.055 11.245 21.668 1.00 87.75 87 SER A C 1
ATOM 705 O O . SER A 1 87 ? -19.546 10.870 20.616 1.00 87.75 87 SER A O 1
ATOM 707 N N . TYR A 1 88 ? -21.143 10.664 22.186 1.00 89.12 88 TYR A N 1
ATOM 708 C CA . TYR A 1 88 ? -21.865 9.583 21.509 1.00 89.12 88 TYR A CA 1
ATOM 709 C C . TYR A 1 88 ? -22.446 10.046 20.166 1.00 89.12 88 TYR A C 1
ATOM 711 O O . TYR A 1 88 ? -22.197 9.419 19.139 1.00 89.12 88 TYR A O 1
ATOM 719 N N . PHE A 1 89 ? -23.138 11.191 20.143 1.00 92.75 89 PHE A N 1
ATOM 720 C CA . PHE A 1 89 ? -23.656 11.778 18.904 1.00 92.75 89 PHE A CA 1
ATOM 721 C C . PHE A 1 89 ? -22.547 12.031 17.871 1.00 92.75 89 PHE A C 1
ATOM 723 O O . PHE A 1 89 ? -22.708 11.677 16.704 1.00 92.75 89 PHE A O 1
ATOM 730 N N . LEU A 1 90 ? -21.406 12.591 18.292 1.00 92.19 90 LEU A N 1
ATOM 731 C CA . LEU A 1 90 ? -20.260 12.806 17.405 1.00 92.19 90 LEU A CA 1
ATOM 732 C C . LEU A 1 90 ? -19.674 11.496 16.874 1.00 92.19 90 LEU A C 1
ATOM 734 O O . LEU A 1 90 ? -19.312 11.435 15.702 1.00 92.19 90 LEU A O 1
ATOM 738 N N . ALA A 1 91 ? -19.608 10.447 17.696 1.00 89.88 91 ALA A N 1
ATOM 739 C CA . ALA A 1 91 ? -19.146 9.135 17.255 1.00 89.88 91 ALA A CA 1
ATOM 740 C C . ALA A 1 91 ? -20.091 8.530 16.201 1.00 89.88 91 ALA A C 1
ATOM 742 O O . ALA A 1 91 ? -19.627 8.035 15.172 1.00 89.88 91 ALA A O 1
ATOM 743 N N . CYS A 1 92 ? -21.409 8.635 16.400 1.00 91.38 92 CYS A N 1
ATOM 744 C CA . CYS A 1 92 ? -22.401 8.214 15.409 1.00 91.38 92 CYS A CA 1
ATOM 745 C C . CYS A 1 92 ? -22.299 9.029 14.112 1.00 91.38 92 CYS A C 1
ATOM 747 O O . CYS A 1 92 ? -22.292 8.452 13.025 1.00 91.38 92 CYS A O 1
ATOM 749 N N . LEU A 1 93 ? -22.176 10.358 14.217 1.00 94.31 93 LEU A N 1
ATOM 750 C CA . LEU A 1 93 ? -22.000 11.244 13.066 1.00 94.31 93 LEU A CA 1
ATOM 751 C C . LEU A 1 93 ? -20.725 10.896 12.292 1.00 94.31 93 LEU A C 1
ATOM 753 O O . LEU A 1 93 ? -20.757 10.821 11.067 1.00 94.31 93 LEU A O 1
ATOM 757 N N . PHE A 1 94 ? -19.622 10.637 12.995 1.00 93.25 94 PHE A N 1
ATOM 758 C CA . PHE A 1 94 ? -18.374 10.201 12.382 1.00 93.25 94 PHE A CA 1
ATOM 759 C C . PHE A 1 94 ? -18.561 8.889 11.613 1.00 93.25 94 PHE A C 1
ATOM 761 O O . PHE A 1 94 ? -18.232 8.844 10.433 1.00 93.25 94 PHE A O 1
ATOM 768 N N . CYS A 1 95 ? -19.156 7.860 12.228 1.00 93.31 95 CYS A N 1
ATOM 769 C CA . CYS A 1 95 ? -19.401 6.576 11.560 1.00 93.31 95 CYS A CA 1
ATOM 770 C C . CYS A 1 95 ? -20.260 6.741 10.296 1.00 93.31 95 CYS A C 1
ATOM 772 O O . CYS A 1 95 ? -19.960 6.151 9.258 1.00 93.31 95 CYS A O 1
ATOM 774 N N . PHE A 1 96 ? -21.292 7.586 10.361 1.00 95.88 96 PHE A N 1
ATOM 775 C CA . PHE A 1 96 ? -22.141 7.902 9.215 1.00 95.88 96 PHE A CA 1
ATOM 776 C C . PHE A 1 96 ? -21.362 8.596 8.087 1.00 95.88 96 PHE A C 1
ATOM 778 O O . PHE A 1 96 ? -21.440 8.182 6.930 1.00 95.88 96 PHE A O 1
ATOM 785 N N . LEU A 1 97 ? -20.560 9.614 8.417 1.00 95.31 97 LEU A N 1
ATOM 786 C CA . LEU A 1 97 ? -19.723 10.322 7.446 1.00 95.31 97 LEU A CA 1
ATOM 787 C C . LEU A 1 97 ? -18.654 9.410 6.834 1.00 95.31 97 LEU A C 1
ATOM 789 O O . LEU A 1 97 ? -18.402 9.493 5.633 1.00 95.31 97 LEU A O 1
ATOM 793 N N . THR A 1 98 ? -18.056 8.512 7.621 1.00 92.06 98 THR A N 1
ATOM 794 C CA . THR A 1 98 ? -17.125 7.497 7.115 1.00 92.06 98 THR A CA 1
ATOM 795 C C . THR A 1 98 ? -17.814 6.552 6.132 1.00 92.06 98 THR A C 1
ATOM 797 O O . THR A 1 98 ? -17.239 6.264 5.086 1.00 92.06 98 THR A O 1
ATOM 8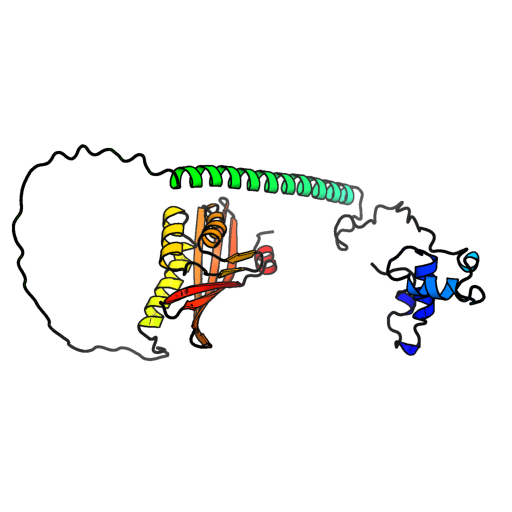00 N N . GLY A 1 99 ? -19.052 6.127 6.409 1.00 94.88 99 GLY A N 1
ATOM 801 C CA . GLY A 1 99 ? -19.848 5.314 5.484 1.00 94.88 99 GLY A CA 1
ATOM 802 C C . GLY A 1 99 ? -20.106 6.019 4.149 1.00 94.88 99 GLY A C 1
ATOM 803 O O . GLY A 1 99 ? -19.831 5.456 3.092 1.00 94.88 99 GLY A O 1
ATOM 804 N N . ILE A 1 100 ? -20.536 7.286 4.184 1.00 96.44 100 ILE A N 1
ATOM 805 C CA . ILE A 1 100 ? -20.701 8.103 2.967 1.00 96.44 100 ILE A CA 1
ATOM 806 C C . ILE A 1 100 ? -19.373 8.242 2.214 1.00 96.44 100 ILE A C 1
ATOM 808 O O . ILE A 1 100 ? -19.334 8.108 0.992 1.00 96.44 100 ILE A O 1
ATOM 812 N N . GLY A 1 101 ? -18.280 8.503 2.934 1.00 93.31 101 GLY A N 1
ATOM 813 C CA . GLY A 1 101 ? -16.948 8.618 2.346 1.00 93.31 101 GLY A CA 1
ATOM 814 C C . GLY A 1 101 ? -16.499 7.331 1.653 1.00 93.31 101 GLY A C 1
ATOM 815 O O . GLY A 1 101 ? -15.947 7.390 0.556 1.00 93.31 101 GLY A O 1
ATOM 816 N N . TYR A 1 102 ? -16.775 6.173 2.253 1.00 92.88 102 TYR A N 1
ATOM 817 C CA . TYR A 1 102 ? -16.472 4.866 1.674 1.00 92.88 102 TYR A CA 1
ATOM 818 C C . TYR A 1 102 ? -17.246 4.619 0.372 1.00 92.88 102 TYR A C 1
ATOM 820 O O . TYR A 1 102 ? -16.635 4.299 -0.648 1.00 92.88 102 TYR A O 1
ATOM 828 N N . GLU A 1 103 ? -18.561 4.850 0.369 1.00 95.56 103 GLU A N 1
ATOM 829 C CA . GLU A 1 103 ? -19.391 4.720 -0.838 1.00 95.56 103 GLU A CA 1
ATOM 830 C C . GLU A 1 103 ? -18.944 5.683 -1.947 1.00 95.56 103 GLU A C 1
ATOM 832 O O . GLU A 1 103 ? -18.858 5.314 -3.120 1.00 95.56 103 GLU A O 1
ATOM 837 N N . TYR A 1 104 ? -18.567 6.912 -1.583 1.00 94.31 104 TYR A N 1
ATOM 838 C CA . TYR A 1 104 ? -18.025 7.875 -2.538 1.00 94.31 104 TYR A CA 1
ATOM 839 C C . TYR A 1 104 ? -16.698 7.403 -3.151 1.00 94.31 104 TYR A C 1
ATOM 841 O O . TYR A 1 104 ? -16.497 7.541 -4.358 1.00 94.31 104 TYR A O 1
ATOM 849 N N . LEU A 1 105 ? -15.799 6.819 -2.351 1.00 85.25 105 LEU A N 1
ATOM 850 C CA . LEU A 1 105 ? -14.541 6.251 -2.844 1.00 85.25 105 LEU A CA 1
ATOM 851 C C . LEU A 1 105 ? -14.781 5.066 -3.786 1.00 85.25 105 LEU A C 1
ATOM 853 O O . LEU A 1 105 ? -14.111 4.975 -4.816 1.00 85.25 105 LEU A O 1
ATOM 857 N N . LEU A 1 106 ? -15.752 4.198 -3.482 1.00 84.62 106 LEU A N 1
ATOM 858 C CA . LEU A 1 106 ? -16.149 3.106 -4.373 1.00 84.62 106 LEU A CA 1
ATOM 859 C C . LEU A 1 106 ? -16.683 3.634 -5.708 1.00 84.62 106 LEU A C 1
ATOM 861 O O . LEU A 1 106 ? -16.212 3.214 -6.767 1.00 84.62 106 LEU A O 1
ATOM 865 N N . TYR A 1 107 ? -17.611 4.591 -5.669 1.00 93.38 107 TYR A N 1
ATOM 866 C CA . TYR A 1 107 ? -18.154 5.224 -6.871 1.00 93.38 107 TYR A CA 1
ATOM 867 C C . TYR A 1 107 ? -17.067 5.916 -7.702 1.00 93.38 107 TYR A C 1
ATOM 869 O O . TYR A 1 107 ? -17.032 5.807 -8.934 1.00 93.38 107 TYR A O 1
ATOM 877 N N . PHE A 1 108 ? -16.149 6.619 -7.035 1.00 88.62 108 PHE A N 1
ATOM 878 C CA . PHE A 1 108 ? -15.021 7.266 -7.687 1.00 88.62 108 PHE A CA 1
ATOM 879 C C . PHE A 1 108 ? -14.131 6.234 -8.381 1.00 88.62 108 PHE A C 1
ATOM 881 O O . PHE A 1 108 ? -13.822 6.407 -9.558 1.00 88.62 108 PHE A O 1
ATOM 888 N N . ASN A 1 109 ? -13.793 5.130 -7.711 1.00 81.88 109 ASN A N 1
ATOM 889 C CA . ASN A 1 109 ? -12.993 4.061 -8.301 1.00 81.88 109 ASN A CA 1
ATOM 890 C C . ASN A 1 109 ? -13.672 3.451 -9.542 1.00 81.88 109 ASN A C 1
ATOM 892 O O . ASN A 1 109 ? -13.064 3.378 -10.608 1.00 81.88 109 ASN A O 1
ATOM 896 N N . GLN A 1 110 ? -14.968 3.133 -9.461 1.00 90.25 110 GLN A N 1
ATOM 897 C CA . GLN A 1 110 ? -15.737 2.629 -10.609 1.00 90.25 110 GLN A CA 1
ATOM 898 C C . GLN A 1 110 ? -15.758 3.621 -11.783 1.00 90.25 110 GLN A C 1
ATOM 900 O O . GLN A 1 110 ? -15.596 3.239 -12.943 1.00 90.25 110 GLN A O 1
ATOM 905 N N . SER A 1 111 ? -15.911 4.915 -11.493 1.00 89.94 111 SER A N 1
ATOM 906 C CA . SER A 1 111 ? -15.885 5.971 -12.512 1.00 89.94 111 SER A CA 1
ATOM 907 C C . SER A 1 111 ? -14.520 6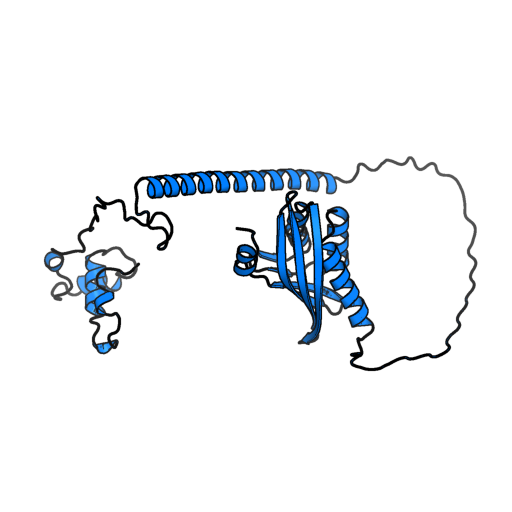.085 -13.194 1.00 89.94 111 SER A C 1
ATOM 909 O O . SER A 1 111 ? -14.437 6.359 -14.396 1.00 89.94 111 SER A O 1
ATOM 911 N N . LEU A 1 112 ? -13.438 5.895 -12.437 1.00 81.25 112 LEU A N 1
ATOM 912 C CA . LEU A 1 112 ? -12.083 5.873 -12.978 1.00 81.25 112 LEU A CA 1
ATOM 913 C C . LEU A 1 112 ? -11.862 4.656 -13.871 1.00 81.25 112 LEU A C 1
ATOM 915 O O . LEU A 1 112 ? -11.382 4.818 -14.993 1.00 81.25 112 LEU A O 1
ATOM 919 N N . GLU A 1 113 ? -12.291 3.475 -13.431 1.00 83.06 113 GLU A N 1
ATOM 920 C CA . GLU A 1 113 ? -12.233 2.258 -14.238 1.00 83.06 113 GLU A CA 1
ATOM 921 C C . GLU A 1 113 ? -13.006 2.404 -15.554 1.00 83.06 113 GLU A C 1
ATOM 923 O O . GLU A 1 113 ? -12.493 2.031 -16.610 1.00 83.06 113 GLU A O 1
ATOM 928 N N . ALA A 1 114 ? -14.201 3.002 -15.529 1.00 89.25 114 ALA A N 1
ATOM 929 C CA . ALA A 1 114 ? -14.995 3.243 -16.733 1.00 89.25 114 ALA A CA 1
ATOM 930 C C . ALA A 1 114 ? -14.268 4.164 -17.730 1.00 89.25 114 ALA A C 1
ATOM 932 O O . ALA A 1 114 ? -14.151 3.843 -18.915 1.00 89.25 114 ALA A O 1
ATOM 933 N N . LYS A 1 115 ? -13.704 5.282 -17.251 1.00 85.88 115 LYS A N 1
ATOM 934 C CA . LYS A 1 115 ? -12.906 6.195 -18.091 1.00 85.88 115 LYS A CA 1
ATOM 935 C C . LYS A 1 115 ? -11.661 5.515 -18.655 1.00 85.88 115 LYS A C 1
ATOM 937 O O . LYS A 1 115 ? -11.259 5.799 -19.783 1.00 85.88 115 LYS A O 1
ATOM 942 N N . TRP A 1 116 ? -11.041 4.626 -17.885 1.00 78.31 116 TRP A N 1
ATOM 943 C CA . TRP A 1 116 ? -9.868 3.888 -18.338 1.00 78.31 116 TRP A CA 1
ATOM 944 C C . TRP A 1 116 ? -10.198 2.859 -19.410 1.00 78.31 116 TRP A C 1
ATOM 946 O O . TRP A 1 116 ? -9.441 2.771 -20.374 1.00 78.31 116 TRP A O 1
ATOM 956 N N . ARG A 1 117 ? -11.329 2.151 -19.304 1.00 85.00 117 ARG A N 1
ATOM 957 C CA . ARG A 1 117 ? -11.787 1.227 -20.355 1.00 85.00 117 ARG A CA 1
ATOM 958 C C . ARG A 1 117 ? -11.986 1.951 -21.687 1.00 85.00 117 ARG A C 1
ATOM 960 O O . ARG A 1 117 ? -11.459 1.493 -22.694 1.00 85.00 117 ARG A O 1
ATOM 967 N N . HIS A 1 118 ? -12.626 3.122 -21.674 1.00 88.75 118 HIS A N 1
ATOM 968 C CA . HIS A 1 118 ? -12.803 3.930 -22.886 1.00 88.75 118 HIS A CA 1
ATOM 969 C C . HIS A 1 118 ? -11.476 4.352 -23.526 1.00 88.75 118 HIS A C 1
ATOM 971 O O . HIS A 1 118 ? -11.307 4.236 -24.737 1.00 88.75 118 HIS A O 1
ATOM 977 N N . LYS A 1 119 ? -10.507 4.807 -22.722 1.00 82.06 119 LYS A N 1
ATOM 978 C CA . LYS A 1 119 ? -9.198 5.219 -23.246 1.00 82.06 119 LYS A CA 1
ATOM 979 C C . LYS A 1 119 ? -8.379 4.040 -23.775 1.00 82.06 119 LYS A C 1
ATOM 981 O O . LYS A 1 119 ? -7.587 4.199 -24.697 1.00 82.06 119 LYS A O 1
ATOM 986 N N . GLU A 1 120 ? -8.528 2.862 -23.178 1.00 81.62 120 GLU A N 1
ATOM 987 C CA . GLU A 1 120 ? -7.862 1.657 -23.666 1.00 81.62 120 GLU A CA 1
ATOM 988 C C . GLU A 1 120 ? -8.452 1.176 -24.995 1.00 81.62 120 GLU A C 1
ATOM 990 O O . GLU A 1 120 ? -7.701 0.756 -25.873 1.00 81.62 120 GLU A O 1
ATOM 995 N N . GLU A 1 121 ? -9.766 1.296 -25.176 1.00 89.50 121 GLU A N 1
ATOM 996 C CA . GLU A 1 121 ? -10.433 1.004 -26.445 1.00 89.50 121 GLU A CA 1
ATOM 997 C C . GLU A 1 121 ? -9.990 1.970 -27.555 1.00 89.50 121 GLU A C 1
ATOM 999 O O . GLU A 1 121 ? -9.632 1.521 -28.641 1.00 89.50 121 GLU A O 1
ATOM 1004 N N . GLU A 1 122 ? -9.874 3.269 -27.256 1.00 87.94 122 GLU A N 1
ATOM 1005 C CA . GLU A 1 122 ? -9.341 4.278 -28.186 1.00 87.94 122 GLU A CA 1
ATOM 1006 C C . GLU A 1 122 ? -7.901 3.968 -28.638 1.00 87.94 122 GLU A C 1
ATOM 1008 O O . GLU A 1 122 ? -7.564 4.157 -29.802 1.00 87.94 122 GLU A O 1
ATOM 1013 N N . ILE A 1 123 ? -7.052 3.451 -27.740 1.00 84.12 123 ILE A N 1
ATOM 1014 C CA . ILE A 1 123 ? -5.668 3.061 -28.065 1.00 84.12 123 ILE A CA 1
ATOM 1015 C C . ILE A 1 123 ? -5.613 1.752 -28.871 1.00 84.12 123 ILE A C 1
ATOM 1017 O O . ILE A 1 123 ? -4.693 1.566 -29.668 1.00 84.12 123 ILE A O 1
ATOM 1021 N N . ARG A 1 124 ? -6.545 0.817 -28.639 1.00 81.19 124 ARG A N 1
ATOM 1022 C CA . ARG A 1 124 ? -6.571 -0.486 -29.329 1.00 81.19 124 ARG A CA 1
ATOM 1023 C C . ARG A 1 124 ? -7.170 -0.417 -30.721 1.00 81.19 124 ARG A C 1
ATOM 1025 O O . ARG A 1 124 ? -6.818 -1.259 -31.546 1.00 81.19 124 ARG A O 1
ATOM 1032 N N . LEU A 1 125 ? -8.084 0.517 -30.972 1.00 85.06 125 LEU A N 1
ATOM 1033 C CA . LEU A 1 125 ? -8.622 0.698 -32.309 1.00 85.06 125 LEU A CA 1
ATOM 1034 C C . LEU A 1 125 ? -7.455 1.075 -33.232 1.00 85.06 125 LEU A C 1
ATOM 1036 O O . LEU A 1 125 ? -6.769 2.063 -32.955 1.00 85.06 125 LEU A O 1
ATOM 1040 N N . PRO A 1 126 ? -7.178 0.277 -34.284 1.00 69.19 126 PRO A N 1
ATOM 1041 C CA . PRO A 1 126 ? -6.163 0.640 -35.256 1.00 69.19 126 PRO A CA 1
ATOM 1042 C C . PRO A 1 126 ? -6.513 2.041 -35.732 1.00 69.19 126 PRO A C 1
ATOM 1044 O O . PRO A 1 126 ? -7.657 2.275 -36.139 1.00 69.19 126 PRO A O 1
ATOM 1047 N N . GLN A 1 127 ? -5.567 2.980 -35.589 1.00 66.81 127 GLN A N 1
ATOM 1048 C CA . GLN A 1 127 ? -5.760 4.309 -36.151 1.00 66.81 127 GLN A CA 1
ATOM 1049 C C . GLN A 1 127 ? -6.223 4.082 -37.584 1.00 66.81 127 GLN A C 1
ATOM 1051 O O . GLN A 1 127 ? -5.550 3.316 -38.276 1.00 66.81 127 GLN A O 1
ATOM 1056 N N . PRO A 1 128 ? -7.381 4.636 -37.991 1.00 71.38 128 PRO A N 1
ATOM 1057 C CA . PRO A 1 128 ? -7.868 4.453 -39.342 1.00 71.38 128 PRO A CA 1
ATOM 1058 C C . PRO A 1 128 ? -6.714 4.865 -40.225 1.00 71.38 128 PRO A C 1
ATOM 1060 O O . PRO A 1 128 ? -6.286 6.023 -40.146 1.00 71.38 128 PRO A O 1
ATOM 1063 N N . ASP A 1 129 ? -6.149 3.879 -40.931 1.00 61.31 129 ASP A N 1
ATOM 1064 C CA . ASP A 1 129 ? -5.011 4.084 -41.798 1.00 61.31 129 ASP A CA 1
ATOM 1065 C C . ASP A 1 129 ? -5.371 5.324 -42.584 1.00 61.31 129 ASP A C 1
ATOM 1067 O O . ASP A 1 129 ? -6.385 5.367 -43.290 1.00 61.31 129 ASP A O 1
ATOM 1071 N N . THR A 1 130 ? -4.619 6.397 -42.353 1.00 60.34 130 THR A N 1
ATOM 1072 C CA . THR A 1 130 ? -4.686 7.523 -43.255 1.00 60.34 130 THR A CA 1
ATOM 1073 C C . THR A 1 130 ? -4.190 6.896 -44.538 1.00 60.34 130 THR A C 1
ATOM 1075 O O . THR A 1 130 ? -2.991 6.644 -44.663 1.00 60.34 130 THR A O 1
ATOM 1078 N N . ILE A 1 131 ? -5.140 6.497 -45.392 1.00 59.53 131 ILE A N 1
ATOM 1079 C CA . ILE A 1 131 ? -4.932 5.978 -46.732 1.00 59.53 131 ILE A CA 1
ATOM 1080 C C . ILE A 1 131 ? -4.193 7.109 -47.425 1.00 59.53 131 ILE A C 1
ATOM 1082 O O . ILE A 1 131 ? -4.771 8.030 -47.997 1.00 59.53 131 ILE A O 1
ATOM 1086 N N . SER A 1 132 ? -2.880 7.096 -47.245 1.00 53.12 132 SER A N 1
ATOM 1087 C CA . SER A 1 132 ? -1.952 7.880 -48.006 1.00 53.12 132 SER A CA 1
ATOM 1088 C C . SER A 1 132 ? -2.040 7.240 -49.373 1.00 53.12 132 SER A C 1
ATOM 1090 O O . SER A 1 132 ? -1.535 6.146 -49.617 1.00 53.12 132 SER A O 1
ATOM 1092 N N . LEU A 1 133 ? -2.799 7.902 -50.245 1.00 57.16 133 LEU A N 1
ATOM 1093 C CA . LEU A 1 133 ? -2.635 7.773 -51.677 1.00 57.16 133 LEU A CA 1
ATOM 1094 C C . LEU A 1 133 ? -1.136 7.933 -51.938 1.00 57.16 133 LEU A C 1
ATOM 1096 O O . LEU A 1 133 ? -0.592 9.033 -51.874 1.00 57.16 133 LEU A O 1
ATOM 1100 N N . GLN A 1 134 ? -0.466 6.797 -52.123 1.00 46.50 134 GLN A N 1
ATOM 1101 C CA . GLN A 1 134 ? 0.892 6.716 -52.619 1.00 46.50 134 GLN A CA 1
ATOM 1102 C C . GLN A 1 134 ? 0.886 7.333 -54.017 1.00 46.50 134 GLN A C 1
ATOM 1104 O O . GLN A 1 134 ? 0.607 6.666 -55.013 1.00 46.50 134 GLN A O 1
ATOM 1109 N N . GLU A 1 135 ? 1.195 8.624 -54.086 1.00 53.69 135 GLU A N 1
ATOM 1110 C CA . GLU A 1 135 ? 1.694 9.239 -55.302 1.00 53.69 135 GLU A CA 1
ATOM 1111 C C . GLU A 1 135 ? 3.109 8.695 -55.527 1.00 53.69 135 GLU A C 1
ATOM 1113 O O . GLU A 1 135 ? 4.101 9.117 -54.933 1.00 53.69 135 GLU A O 1
ATOM 1118 N N . SER A 1 136 ? 3.152 7.639 -56.332 1.00 61.34 136 SER A N 1
ATOM 1119 C CA . SER A 1 136 ? 4.341 7.111 -56.982 1.00 61.34 136 SER A CA 1
ATOM 1120 C C . SER A 1 136 ? 5.049 8.233 -57.734 1.00 61.34 136 SER A C 1
ATOM 1122 O O . SER A 1 136 ? 4.450 8.780 -58.652 1.00 61.34 136 SER A O 1
ATOM 1124 N N . ASN A 1 137 ? 6.302 8.546 -57.379 1.00 50.84 137 ASN A N 1
ATOM 1125 C CA . ASN A 1 137 ? 7.291 9.095 -58.310 1.00 50.84 137 ASN A CA 1
ATOM 1126 C C . ASN A 1 137 ? 8.726 9.031 -57.747 1.00 50.84 137 ASN A C 1
ATOM 1128 O O . ASN A 1 137 ? 9.102 9.794 -56.862 1.00 50.84 137 ASN A O 1
ATOM 1132 N N . GLY A 1 138 ? 9.562 8.203 -58.382 1.00 46.38 138 GLY A N 1
ATOM 1133 C CA . GLY A 1 138 ? 10.922 8.619 -58.755 1.00 46.38 138 GLY A CA 1
ATOM 1134 C C . GLY A 1 138 ? 12.116 8.173 -57.893 1.00 46.38 138 GLY A C 1
ATOM 1135 O O . GLY A 1 138 ? 11.945 7.760 -56.755 1.00 46.38 138 GLY A O 1
ATOM 1136 N N . PRO A 1 139 ? 13.345 8.189 -58.458 1.00 55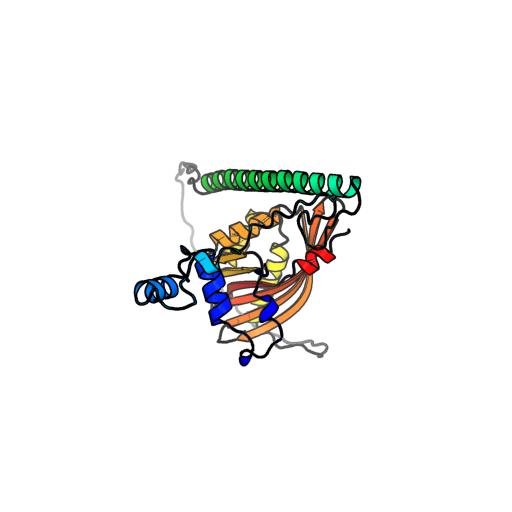.59 139 PRO A N 1
ATOM 1137 C CA . PRO A 1 139 ? 14.305 7.091 -58.320 1.00 55.59 139 PRO A CA 1
ATOM 1138 C C . PRO A 1 139 ? 15.632 7.395 -57.585 1.00 55.59 139 PRO A C 1
ATOM 1140 O O . PRO A 1 139 ? 16.079 8.530 -57.479 1.00 55.59 139 PRO A O 1
ATOM 1143 N N . ARG A 1 140 ? 16.257 6.282 -57.159 1.00 49.97 140 ARG A N 1
ATOM 1144 C CA . ARG A 1 140 ? 17.643 5.998 -56.705 1.00 49.97 140 ARG A CA 1
ATOM 1145 C C . ARG A 1 140 ? 18.748 7.049 -56.927 1.00 49.97 140 ARG A C 1
ATOM 1147 O O . ARG A 1 140 ? 18.999 7.447 -58.058 1.00 49.97 140 ARG A O 1
ATOM 1154 N N . THR A 1 141 ? 19.611 7.162 -55.908 1.00 51.03 141 THR A N 1
ATOM 1155 C CA . THR A 1 141 ? 21.072 7.385 -56.043 1.00 51.03 141 THR A CA 1
ATOM 1156 C C . THR A 1 141 ? 21.860 6.687 -54.903 1.00 51.03 141 THR A C 1
ATOM 1158 O O . THR A 1 141 ? 21.245 6.333 -53.897 1.00 51.03 141 THR A O 1
ATOM 1161 N N . PRO A 1 142 ? 23.173 6.398 -55.082 1.00 59.12 142 PRO A N 1
ATOM 1162 C CA . PRO A 1 142 ? 23.905 5.263 -54.490 1.00 59.12 142 PRO A CA 1
ATOM 1163 C C . PRO A 1 142 ? 24.703 5.599 -53.207 1.00 59.12 142 PRO A C 1
ATOM 1165 O O . PRO A 1 142 ? 24.709 6.752 -52.777 1.00 59.12 142 PRO A O 1
ATOM 1168 N N . PRO A 1 143 ? 25.390 4.604 -52.597 1.00 56.34 143 PRO A N 1
ATOM 1169 C CA . PRO A 1 143 ? 26.036 4.732 -51.294 1.00 56.34 143 PRO A CA 1
ATOM 1170 C C . PRO A 1 143 ? 27.458 5.299 -51.395 1.00 56.34 143 PRO A C 1
ATOM 1172 O O . PRO A 1 143 ? 28.171 5.029 -52.361 1.00 56.34 143 PRO A O 1
ATOM 1175 N N . HIS A 1 144 ? 27.901 5.990 -50.342 1.00 44.03 144 HIS A N 1
ATOM 1176 C CA . HIS A 1 144 ? 29.318 6.254 -50.098 1.00 44.03 144 HIS A CA 1
ATOM 1177 C C . HIS A 1 144 ? 29.726 5.812 -48.680 1.00 44.03 144 HIS A C 1
ATOM 1179 O O . HIS A 1 144 ? 29.001 6.106 -47.727 1.00 44.03 144 HIS A O 1
ATOM 1185 N N . PRO A 1 145 ? 30.866 5.109 -48.536 1.00 60.50 145 PRO A N 1
ATOM 1186 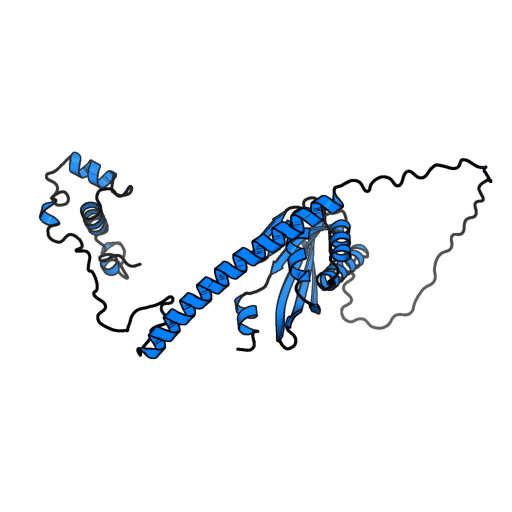C CA . PRO A 1 145 ? 31.497 4.783 -47.260 1.00 60.50 145 PRO A CA 1
ATOM 1187 C C . PRO A 1 145 ? 32.500 5.880 -46.864 1.00 60.50 145 PRO A C 1
ATOM 1189 O O . PRO A 1 145 ? 32.936 6.620 -47.741 1.00 60.50 145 PRO A O 1
ATOM 1192 N N . VAL A 1 146 ? 32.904 5.939 -45.589 1.00 43.22 146 VAL A N 1
ATOM 1193 C CA . VAL A 1 146 ? 34.293 6.164 -45.119 1.00 43.22 146 VAL A CA 1
ATOM 1194 C C . VAL A 1 146 ? 34.336 6.035 -43.586 1.00 43.22 146 VAL A C 1
ATOM 1196 O O . VAL A 1 146 ? 33.425 6.454 -42.876 1.00 43.22 146 VAL A O 1
ATOM 1199 N N . MET A 1 147 ? 35.393 5.357 -43.141 1.00 47.72 147 MET A N 1
ATOM 1200 C CA . MET A 1 147 ? 35.819 5.025 -41.779 1.00 47.72 147 MET A CA 1
ATOM 1201 C C . MET A 1 147 ? 36.340 6.258 -41.024 1.00 47.72 147 MET A C 1
ATOM 1203 O O . MET A 1 147 ? 36.851 7.148 -41.687 1.00 47.72 147 MET A O 1
ATOM 1207 N N . GLU A 1 148 ? 36.362 6.243 -39.683 1.00 45.88 148 GLU A N 1
ATOM 1208 C CA . GLU A 1 148 ? 37.612 6.528 -38.949 1.00 45.88 148 GLU A CA 1
ATOM 1209 C C . GLU A 1 148 ? 37.547 6.100 -37.474 1.00 45.88 148 GLU A C 1
ATOM 1211 O O . GLU A 1 148 ? 36.582 6.346 -36.749 1.00 45.88 148 GLU A O 1
ATOM 1216 N N . GLU A 1 149 ? 38.608 5.407 -37.092 1.00 46.03 149 GLU A N 1
ATOM 1217 C CA . GLU A 1 149 ? 38.993 4.857 -35.802 1.00 46.03 149 GLU A CA 1
ATOM 1218 C C . GLU A 1 149 ? 40.097 5.772 -35.264 1.00 46.03 149 GLU A C 1
ATOM 1220 O O . GLU A 1 149 ? 40.991 6.100 -36.032 1.00 46.03 149 GLU A O 1
ATOM 1225 N N . ASP A 1 150 ? 40.064 6.180 -33.990 1.00 41.19 150 ASP A N 1
ATOM 1226 C CA . ASP A 1 150 ? 41.304 6.449 -33.250 1.00 41.19 150 ASP A CA 1
ATOM 1227 C C . ASP A 1 150 ? 41.093 6.544 -31.730 1.00 41.19 150 ASP A C 1
ATOM 1229 O O . ASP A 1 150 ? 40.091 7.055 -31.224 1.00 41.19 150 ASP A O 1
ATOM 1233 N N . SER A 1 151 ? 42.063 5.970 -31.014 1.00 41.81 151 SER A N 1
ATOM 1234 C CA . SER A 1 151 ? 42.110 5.758 -29.560 1.00 41.81 151 SER A CA 1
ATOM 1235 C C . SER A 1 151 ? 42.957 6.853 -28.841 1.00 41.81 151 SER A C 1
ATOM 1237 O O . SER A 1 151 ? 42.943 7.997 -29.277 1.00 41.81 151 SER A O 1
ATOM 1239 N N . PRO A 1 152 ? 43.607 6.621 -27.675 1.00 60.12 152 PRO A N 1
ATOM 1240 C CA . PRO A 1 152 ? 43.243 7.247 -26.395 1.00 60.12 152 PRO A CA 1
ATOM 1241 C C . PRO A 1 152 ? 44.336 8.165 -25.803 1.00 60.12 152 PRO A C 1
AT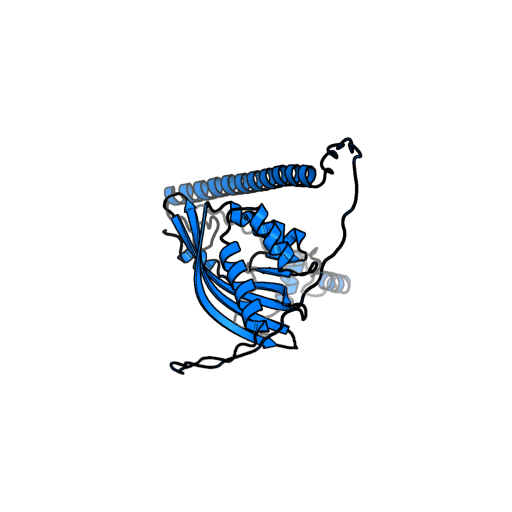OM 1243 O O . PRO A 1 152 ? 45.503 7.977 -26.106 1.00 60.12 152 PRO A O 1
ATOM 1246 N N . LEU A 1 153 ? 44.017 9.062 -24.850 1.00 34.03 153 LEU A N 1
ATOM 1247 C CA . LEU A 1 153 ? 45.021 9.643 -23.925 1.00 34.03 153 LEU A CA 1
ATOM 1248 C C . LEU A 1 153 ? 44.412 10.206 -22.610 1.00 34.03 153 LEU A C 1
ATOM 1250 O O . LEU A 1 153 ? 43.803 11.268 -22.568 1.00 34.03 153 LEU A O 1
ATOM 1254 N N . MET A 1 154 ? 44.551 9.405 -21.549 1.00 28.89 154 MET A N 1
ATOM 1255 C CA . MET A 1 154 ? 45.183 9.661 -20.236 1.00 28.89 154 MET A CA 1
ATOM 1256 C C . MET A 1 154 ? 44.994 10.991 -19.442 1.00 28.89 154 MET A C 1
ATOM 1258 O O . MET A 1 154 ? 45.510 12.038 -19.806 1.00 28.89 154 MET A O 1
ATOM 1262 N N . ASN A 1 155 ? 44.438 10.804 -18.226 1.00 33.81 155 ASN A N 1
ATOM 1263 C CA . ASN A 1 155 ? 44.721 11.402 -16.897 1.00 33.81 155 ASN A CA 1
ATOM 1264 C C . ASN A 1 155 ? 44.457 12.886 -16.571 1.00 33.81 155 ASN A C 1
ATOM 1266 O O . ASN A 1 155 ? 45.151 13.747 -17.083 1.00 33.81 155 ASN A O 1
ATOM 1270 N N . VAL A 1 156 ? 43.645 13.126 -15.519 1.00 33.88 156 VAL A N 1
ATOM 1271 C CA . VAL A 1 156 ? 44.040 13.752 -14.224 1.00 33.88 156 VAL A CA 1
ATOM 1272 C C . VAL A 1 156 ? 43.052 13.301 -13.120 1.00 33.88 156 VAL A C 1
ATOM 1274 O O . VAL A 1 156 ? 41.842 13.475 -13.249 1.00 33.88 156 VAL A O 1
ATOM 1277 N N . TYR A 1 157 ? 43.569 12.711 -12.034 1.00 38.25 157 TYR A N 1
ATOM 1278 C CA . TYR A 1 157 ? 42.839 12.367 -10.799 1.00 38.25 157 TYR A CA 1
ATOM 1279 C C . TYR A 1 157 ? 42.681 13.607 -9.899 1.00 38.25 157 TYR A C 1
ATOM 1281 O O . TYR A 1 157 ? 43.627 14.386 -9.781 1.00 38.25 157 TYR A O 1
ATOM 1289 N N . PRO A 1 158 ? 41.567 13.715 -9.150 1.00 39.94 158 PRO A N 1
ATOM 1290 C CA . PRO A 1 158 ? 41.756 13.918 -7.720 1.00 39.94 158 PRO A CA 1
ATOM 1291 C C . PRO A 1 158 ? 40.894 13.004 -6.838 1.00 39.94 158 PRO A C 1
ATOM 1293 O O . PRO A 1 158 ? 39.750 12.647 -7.136 1.00 39.94 158 PRO A O 1
ATOM 1296 N N . ASP A 1 159 ? 41.563 12.662 -5.746 1.00 33.56 159 ASP A N 1
ATOM 1297 C CA . ASP A 1 159 ? 41.140 12.283 -4.406 1.00 33.56 159 ASP A CA 1
ATOM 1298 C C . ASP A 1 159 ? 40.197 11.083 -4.192 1.00 33.56 159 ASP A C 1
ATOM 1300 O O . ASP A 1 159 ? 39.095 10.950 -4.737 1.00 33.56 159 ASP A O 1
ATOM 1304 N N . GLN A 1 160 ? 40.715 10.177 -3.365 1.00 44.25 160 GLN A N 1
ATOM 1305 C CA . GLN A 1 160 ? 40.205 8.871 -2.991 1.00 44.25 160 GLN A CA 1
ATOM 1306 C C . GLN A 1 160 ? 39.810 8.918 -1.514 1.00 44.25 160 GLN A C 1
ATOM 1308 O O . GLN A 1 160 ? 40.633 8.728 -0.626 1.00 44.25 160 GLN A O 1
ATOM 1313 N N . SER A 1 161 ? 38.513 9.019 -1.250 1.00 43.75 161 SER A N 1
ATOM 1314 C CA . SER A 1 161 ? 37.934 8.298 -0.119 1.00 43.75 161 SER A CA 1
ATOM 1315 C C . SER A 1 161 ? 36.573 7.739 -0.544 1.00 43.75 161 SER A C 1
ATOM 1317 O O . SER A 1 161 ? 35.647 8.467 -0.876 1.00 43.75 161 SER A O 1
ATOM 1319 N N . GLN A 1 162 ? 36.518 6.404 -0.640 1.00 40.91 162 GLN A N 1
ATOM 1320 C CA . GLN A 1 162 ? 35.350 5.567 -0.967 1.00 40.91 162 GLN A CA 1
ATOM 1321 C C . GLN A 1 162 ? 34.720 5.700 -2.373 1.00 40.91 162 GLN A C 1
ATOM 1323 O O . GLN A 1 162 ? 33.507 5.819 -2.525 1.00 40.91 162 GLN A O 1
ATOM 1328 N N . LYS A 1 163 ? 35.513 5.547 -3.442 1.00 37.53 163 LYS A N 1
ATOM 1329 C CA . LYS A 1 163 ? 34.967 5.163 -4.760 1.00 37.53 163 LYS A CA 1
ATOM 1330 C C . LYS A 1 163 ? 34.885 3.637 -4.837 1.00 37.53 163 LYS A C 1
ATOM 1332 O O . LYS A 1 163 ? 35.858 2.984 -5.207 1.00 37.53 163 LYS A O 1
ATOM 1337 N N . SER A 1 164 ? 33.739 3.063 -4.467 1.00 43.22 164 SER A N 1
ATOM 1338 C CA . SER A 1 164 ? 33.426 1.676 -4.821 1.00 43.22 164 SER A CA 1
ATOM 1339 C C . SER A 1 164 ? 33.470 1.560 -6.345 1.00 43.22 164 SER A C 1
ATOM 1341 O O . SER A 1 164 ? 32.835 2.348 -7.045 1.00 43.22 164 SER A O 1
ATOM 1343 N N . TYR A 1 165 ? 34.264 0.631 -6.872 1.00 42.19 165 TYR A N 1
ATOM 1344 C CA . TYR A 1 165 ? 34.338 0.369 -8.307 1.00 42.19 165 TYR A CA 1
ATOM 1345 C C . TYR A 1 165 ? 32.998 -0.210 -8.773 1.00 42.19 165 TYR A C 1
ATOM 1347 O O . TYR A 1 165 ? 32.745 -1.407 -8.683 1.00 42.19 165 TYR A O 1
ATOM 1355 N N . TRP A 1 166 ? 32.111 0.667 -9.230 1.00 44.81 166 TRP A N 1
ATOM 1356 C CA . TRP A 1 166 ? 30.883 0.279 -9.902 1.00 44.81 166 TRP A CA 1
ATOM 1357 C C . TRP A 1 166 ? 31.250 -0.286 -11.267 1.00 44.81 166 TRP A C 1
ATOM 1359 O O . TRP A 1 166 ? 31.932 0.380 -12.051 1.00 44.81 166 TRP A O 1
ATOM 1369 N N . SER A 1 167 ? 30.789 -1.497 -11.574 1.00 61.94 167 SER A N 1
ATOM 1370 C CA . SER A 1 167 ? 30.910 -2.001 -12.937 1.00 61.94 167 SER A CA 1
ATOM 1371 C C . SER A 1 167 ? 30.180 -1.037 -13.899 1.00 61.94 167 SER A C 1
ATOM 1373 O O . SER A 1 167 ? 29.174 -0.423 -13.515 1.00 61.94 167 SER A O 1
ATOM 1375 N N . PRO A 1 168 ? 30.630 -0.875 -15.157 1.00 65.00 168 PRO A N 1
ATOM 1376 C CA . PRO A 1 168 ? 29.917 -0.068 -16.154 1.00 65.00 168 PRO A CA 1
ATOM 1377 C C . PRO A 1 168 ? 28.442 -0.476 -16.316 1.00 65.00 168 PRO A C 1
ATOM 1379 O O . PRO A 1 168 ? 27.593 0.355 -16.650 1.00 65.00 168 PRO A O 1
ATOM 1382 N N . PHE A 1 169 ? 28.139 -1.746 -16.039 1.00 58.28 169 PHE A N 1
ATOM 1383 C CA . PHE A 1 169 ? 26.796 -2.313 -16.000 1.00 58.28 169 PHE A CA 1
ATOM 1384 C C . PHE A 1 169 ? 25.981 -1.756 -14.820 1.00 58.28 169 PHE A C 1
ATOM 1386 O O . PHE A 1 169 ? 24.913 -1.178 -15.030 1.00 58.28 169 PHE A O 1
ATOM 1393 N N . SER A 1 170 ? 26.548 -1.758 -13.613 1.00 55.69 170 SER A N 1
ATOM 1394 C CA . SER A 1 170 ? 25.917 -1.206 -12.408 1.00 55.69 170 SER A CA 1
ATOM 1395 C C . SER A 1 170 ? 25.674 0.310 -12.497 1.00 55.69 170 SER A C 1
ATOM 1397 O O . SER A 1 170 ? 24.688 0.815 -11.966 1.00 55.69 170 SER A O 1
ATOM 1399 N N . ILE A 1 171 ? 26.498 1.063 -13.241 1.00 63.47 171 ILE A N 1
ATOM 1400 C CA . ILE A 1 171 ? 26.252 2.496 -13.512 1.00 63.47 171 ILE A CA 1
ATOM 1401 C C . ILE A 1 171 ? 25.025 2.692 -14.417 1.00 63.47 171 ILE A C 1
ATOM 1403 O O . ILE A 1 171 ? 24.221 3.602 -14.186 1.00 63.47 171 ILE A O 1
ATOM 1407 N N . ARG A 1 172 ? 24.857 1.856 -15.452 1.00 67.50 172 ARG A N 1
ATOM 1408 C CA . ARG A 1 172 ? 23.679 1.905 -16.340 1.00 67.50 172 ARG A CA 1
ATOM 1409 C C . ARG A 1 172 ? 22.403 1.507 -15.600 1.00 67.50 172 ARG A C 1
ATOM 1411 O O . ARG A 1 172 ? 21.370 2.152 -15.786 1.00 67.50 172 ARG A O 1
ATOM 1418 N N . LEU A 1 173 ? 22.493 0.513 -14.724 1.00 63.47 173 LEU A N 1
ATOM 1419 C CA . LEU A 1 173 ? 21.391 0.061 -13.877 1.00 63.47 173 LEU A CA 1
ATOM 1420 C C . LEU A 1 173 ? 21.003 1.098 -12.832 1.00 63.47 173 LEU A C 1
ATOM 1422 O O . LEU A 1 173 ? 19.829 1.440 -12.715 1.00 63.47 173 LEU A O 1
ATOM 1426 N N . CYS A 1 174 ? 21.991 1.690 -12.160 1.00 61.56 174 CYS A N 1
ATOM 1427 C CA . CYS A 1 174 ? 21.762 2.785 -11.233 1.00 61.56 174 CYS A CA 1
ATOM 1428 C C . CYS A 1 174 ? 21.094 3.957 -11.955 1.00 61.56 174 CYS A C 1
ATOM 1430 O O . CYS A 1 174 ? 20.073 4.434 -11.485 1.00 61.56 174 CYS A O 1
ATOM 1432 N N . ARG A 1 175 ? 21.553 4.360 -13.152 1.00 71.62 175 ARG A N 1
ATOM 1433 C CA . ARG A 1 175 ? 20.872 5.399 -13.953 1.00 71.62 175 ARG A CA 1
ATOM 1434 C C . ARG A 1 175 ? 19.435 5.032 -14.317 1.00 71.62 175 ARG A C 1
ATOM 1436 O O . ARG A 1 175 ? 18.589 5.920 -14.314 1.00 71.62 175 ARG A O 1
ATOM 1443 N N . SER A 1 176 ? 19.163 3.768 -14.617 1.00 61.12 176 SER A N 1
ATOM 1444 C CA . SER A 1 176 ? 17.824 3.270 -14.954 1.00 61.12 176 SER A CA 1
ATOM 1445 C C . SER A 1 176 ? 16.884 3.308 -13.746 1.00 61.12 176 SER A C 1
ATOM 1447 O O . SER A 1 176 ? 15.799 3.881 -13.830 1.00 61.12 176 SER A O 1
ATOM 1449 N N . ALA A 1 177 ? 17.340 2.820 -12.589 1.00 61.09 177 ALA A N 1
ATOM 1450 C CA . ALA A 1 177 ? 16.608 2.893 -11.327 1.00 61.09 177 ALA A CA 1
ATOM 1451 C C . ALA A 1 177 ? 16.418 4.350 -10.865 1.00 61.09 177 ALA A C 1
ATOM 1453 O O . ALA A 1 177 ? 15.333 4.752 -10.454 1.00 61.09 177 ALA A O 1
ATOM 1454 N N . LEU A 1 178 ? 17.448 5.188 -11.013 1.00 61.22 178 LEU A N 1
ATOM 1455 C CA . LEU A 1 178 ? 17.397 6.607 -10.669 1.00 61.22 178 LEU A CA 1
ATOM 1456 C C . LEU A 1 178 ? 16.397 7.359 -11.542 1.00 61.22 178 LEU A C 1
ATOM 1458 O O . LEU A 1 178 ? 15.648 8.187 -11.026 1.00 61.22 178 LEU A O 1
ATOM 1462 N N . ARG A 1 179 ? 16.402 7.066 -12.852 1.00 64.50 179 ARG A N 1
ATOM 1463 C CA . ARG A 1 179 ? 15.426 7.587 -13.806 1.00 64.50 179 ARG A CA 1
ATOM 1464 C C . ARG A 1 179 ? 14.035 7.167 -13.374 1.00 64.50 179 ARG A C 1
ATOM 1466 O O . ARG A 1 179 ? 13.190 8.045 -13.246 1.00 64.50 179 ARG A O 1
ATOM 1473 N N . PHE A 1 180 ? 13.821 5.891 -13.060 1.00 58.91 180 PHE A N 1
ATOM 1474 C CA . PHE A 1 180 ? 12.536 5.385 -12.585 1.00 58.91 180 PHE A CA 1
ATOM 1475 C C . PHE A 1 180 ? 12.030 6.123 -11.341 1.00 58.91 180 PHE A C 1
ATOM 1477 O O . PHE A 1 180 ? 10.893 6.577 -11.327 1.00 58.91 180 PHE A O 1
ATOM 1484 N N . VAL A 1 181 ? 12.889 6.366 -10.350 1.00 60.78 181 VAL A N 1
ATOM 1485 C CA . VAL A 1 181 ? 12.537 7.143 -9.150 1.00 60.78 181 VAL A CA 1
ATOM 1486 C C . VAL A 1 181 ? 12.132 8.581 -9.504 1.00 60.78 181 VAL A C 1
ATOM 1488 O O . VAL A 1 181 ? 11.157 9.107 -8.977 1.00 60.78 181 VAL A O 1
ATOM 1491 N N . THR A 1 182 ? 12.815 9.217 -10.458 1.00 59.66 182 THR A N 1
ATOM 1492 C CA . THR A 1 182 ? 12.390 10.524 -11.002 1.00 59.66 182 THR A CA 1
ATOM 1493 C C . THR A 1 182 ? 11.155 10.461 -11.910 1.00 59.66 182 THR A C 1
ATOM 1495 O O . THR A 1 182 ? 10.529 11.489 -12.143 1.00 59.66 182 THR A O 1
ATOM 1498 N N . ILE A 1 183 ? 10.775 9.286 -12.411 1.00 55.25 183 ILE A N 1
ATOM 1499 C CA . ILE A 1 183 ? 9.633 9.069 -13.316 1.00 55.25 183 ILE A CA 1
ATOM 1500 C C . ILE A 1 183 ? 8.382 8.626 -12.558 1.00 55.25 183 ILE A C 1
ATOM 1502 O O . ILE A 1 183 ? 7.282 8.959 -12.981 1.00 55.25 183 ILE A O 1
ATOM 1506 N N . GLY A 1 184 ? 8.521 8.008 -11.384 1.00 54.31 184 GLY A N 1
ATOM 1507 C CA . GLY A 1 184 ? 7.452 7.973 -10.384 1.00 54.31 184 GLY A CA 1
ATOM 1508 C C . GLY A 1 184 ? 6.954 9.383 -10.044 1.00 54.31 184 GLY A C 1
ATOM 1509 O O . GLY A 1 184 ? 5.824 9.540 -9.601 1.00 54.31 184 GLY A O 1
ATOM 1510 N N . ALA A 1 185 ? 7.761 10.413 -10.338 1.00 53.72 185 ALA A N 1
ATOM 1511 C CA . ALA A 1 185 ? 7.374 11.814 -10.276 1.00 53.72 185 ALA A CA 1
ATOM 1512 C C . ALA A 1 185 ? 6.903 12.452 -11.598 1.00 53.72 185 ALA A C 1
ATOM 1514 O O . ALA A 1 185 ? 6.514 13.623 -11.610 1.00 53.72 185 ALA A O 1
ATOM 1515 N N . ALA A 1 186 ? 6.908 11.716 -12.711 1.00 59.19 186 ALA A N 1
ATOM 1516 C CA . ALA A 1 186 ? 6.354 12.187 -13.969 1.00 59.19 186 ALA A CA 1
ATOM 1517 C C . ALA A 1 186 ? 4.824 12.097 -13.920 1.00 59.19 186 ALA A C 1
ATOM 1519 O O . ALA A 1 186 ? 4.237 11.025 -14.004 1.00 59.19 186 ALA A O 1
ATOM 1520 N N . THR A 1 187 ? 4.170 13.252 -13.864 1.00 65.62 187 THR A N 1
ATOM 1521 C CA . THR A 1 187 ? 2.705 13.372 -13.940 1.00 65.62 187 THR A CA 1
ATOM 1522 C C . THR A 1 187 ? 2.136 13.022 -15.322 1.00 65.62 187 THR A C 1
ATOM 1524 O O . THR A 1 187 ? 0.924 12.903 -15.489 1.00 65.62 187 THR A O 1
ATOM 1527 N N . ASN A 1 188 ? 2.995 12.845 -16.334 1.00 84.06 188 ASN A N 1
ATOM 1528 C CA . ASN A 1 188 ? 2.588 12.502 -17.691 1.00 84.06 188 ASN A CA 1
ATOM 1529 C C . ASN A 1 188 ? 2.480 10.978 -17.876 1.00 84.06 188 ASN A C 1
ATOM 1531 O O . ASN A 1 188 ? 3.488 10.269 -17.940 1.00 84.06 188 ASN A O 1
ATOM 1535 N N . LEU A 1 189 ? 1.244 10.505 -18.053 1.00 86.06 189 LEU A N 1
ATOM 1536 C CA . LEU A 1 189 ? 0.911 9.093 -18.246 1.00 86.06 189 LEU A CA 1
ATOM 1537 C C . LEU A 1 189 ? 1.643 8.436 -19.432 1.00 86.06 189 LEU A C 1
ATOM 1539 O O . LEU A 1 189 ? 2.068 7.288 -19.322 1.00 86.06 189 LEU A O 1
ATOM 1543 N N . ALA A 1 190 ? 1.803 9.134 -20.561 1.00 87.06 190 ALA A N 1
ATOM 1544 C CA . ALA A 1 190 ? 2.447 8.566 -21.749 1.00 87.06 190 ALA A CA 1
ATOM 1545 C C . ALA A 1 190 ? 3.940 8.304 -21.502 1.00 87.06 190 ALA A C 1
ATOM 1547 O O . ALA A 1 190 ? 4.450 7.230 -21.825 1.00 87.06 190 ALA A O 1
ATOM 1548 N N . ASN A 1 191 ? 4.625 9.246 -20.845 1.00 85.12 191 ASN A N 1
ATOM 1549 C CA . ASN A 1 191 ? 6.023 9.069 -20.451 1.00 85.12 191 ASN A CA 1
ATOM 1550 C C . ASN A 1 191 ? 6.176 7.919 -19.452 1.00 85.12 191 ASN A C 1
ATOM 1552 O O . ASN A 1 191 ? 7.053 7.074 -19.616 1.00 85.12 191 ASN A O 1
ATOM 1556 N N . GLN A 1 192 ? 5.295 7.845 -18.455 1.00 86.56 192 GLN A N 1
ATOM 1557 C CA . GLN A 1 192 ? 5.309 6.769 -17.468 1.00 86.56 192 GLN A CA 1
ATOM 1558 C C . GLN A 1 192 ? 5.148 5.390 -18.128 1.00 86.56 192 GLN A C 1
ATOM 1560 O O . GLN A 1 192 ? 5.944 4.485 -17.881 1.00 86.56 192 GLN A O 1
ATOM 1565 N N . GLN A 1 193 ? 4.173 5.238 -19.031 1.00 89.75 193 GLN A N 1
ATOM 1566 C CA . GLN A 1 193 ? 3.959 3.990 -19.768 1.00 89.75 193 GLN A CA 1
ATOM 1567 C C . GLN A 1 193 ? 5.153 3.616 -20.649 1.00 89.75 193 GLN A C 1
ATOM 1569 O O . GLN A 1 193 ? 5.521 2.438 -20.696 1.00 89.75 193 GLN A O 1
ATOM 1574 N N . LYS A 1 194 ? 5.760 4.596 -21.329 1.00 90.50 194 LYS A N 1
ATOM 1575 C CA . LYS A 1 194 ? 6.965 4.393 -22.140 1.00 90.50 194 LYS A CA 1
ATOM 1576 C C . LYS A 1 194 ? 8.108 3.853 -21.283 1.00 90.50 194 LYS A C 1
ATOM 1578 O O . LYS A 1 194 ? 8.662 2.806 -21.593 1.00 90.50 194 LYS A O 1
ATOM 1583 N N . ILE A 1 195 ? 8.382 4.498 -20.155 1.00 87.19 195 ILE A N 1
ATOM 1584 C CA . ILE A 1 195 ? 9.490 4.121 -19.275 1.00 87.19 195 ILE A CA 1
ATOM 1585 C C . ILE A 1 195 ? 9.284 2.741 -18.655 1.00 87.19 195 ILE A C 1
ATOM 1587 O O . ILE A 1 195 ? 10.231 1.956 -18.638 1.00 87.19 195 ILE A O 1
ATOM 1591 N N . ILE A 1 196 ? 8.071 2.421 -18.190 1.00 91.31 196 ILE A N 1
ATOM 1592 C CA . ILE A 1 196 ? 7.770 1.078 -17.671 1.00 91.31 196 ILE A CA 1
ATOM 1593 C C . ILE A 1 196 ? 8.024 0.033 -18.766 1.00 91.31 196 ILE A C 1
ATOM 1595 O O . ILE A 1 196 ? 8.658 -0.980 -18.505 1.00 91.31 196 ILE A O 1
ATOM 1599 N N . SER A 1 197 ? 7.607 0.298 -20.007 1.00 93.62 197 SER A N 1
ATOM 1600 C CA . SER A 1 197 ? 7.821 -0.639 -21.124 1.00 93.62 197 SER A CA 1
ATOM 1601 C C . SER A 1 197 ? 9.297 -0.819 -21.486 1.00 93.62 197 SER A C 1
ATOM 1603 O O . SER A 1 197 ? 9.691 -1.904 -21.891 1.00 93.62 197 SER A O 1
ATOM 1605 N N . GLU A 1 198 ? 10.104 0.235 -21.356 1.00 93.69 198 GLU A N 1
ATOM 1606 C CA . GLU A 1 198 ? 11.534 0.212 -21.687 1.00 93.69 198 GLU A CA 1
ATOM 1607 C C . GLU A 1 198 ? 12.393 -0.473 -20.616 1.00 93.69 198 GLU A C 1
ATOM 1609 O O . GLU A 1 198 ? 13.455 -0.996 -20.941 1.00 93.69 198 GLU A O 1
ATOM 1614 N N . HIS A 1 199 ? 11.967 -0.456 -19.348 1.00 93.88 199 HIS A N 1
ATOM 1615 C CA . HIS A 1 199 ? 12.810 -0.885 -18.224 1.00 93.88 199 HIS A CA 1
ATOM 1616 C C . HIS A 1 199 ? 12.333 -2.163 -17.530 1.00 93.88 199 HIS A C 1
ATOM 1618 O O . HIS A 1 199 ? 13.088 -2.710 -16.732 1.00 93.88 199 HIS A O 1
ATOM 1624 N N . TYR A 1 200 ? 11.123 -2.655 -17.808 1.00 95.25 200 TYR A N 1
ATOM 1625 C CA . TYR A 1 200 ? 10.582 -3.874 -17.201 1.00 95.25 200 TYR A CA 1
ATOM 1626 C C . TYR A 1 200 ? 10.574 -5.032 -18.189 1.00 95.25 200 TYR A C 1
ATOM 1628 O O . TYR A 1 200 ? 10.312 -4.852 -19.376 1.00 95.25 200 TYR A O 1
ATOM 1636 N N . ILE A 1 201 ? 10.792 -6.248 -17.688 1.00 96.62 201 ILE A N 1
ATOM 1637 C CA . ILE A 1 201 ? 10.484 -7.455 -18.465 1.00 96.62 201 ILE A CA 1
ATOM 1638 C C . ILE A 1 201 ? 8.967 -7.696 -18.506 1.00 96.62 201 ILE A C 1
ATOM 1640 O O . ILE A 1 201 ? 8.245 -7.302 -17.592 1.00 96.62 201 ILE A O 1
ATOM 1644 N N . ALA A 1 202 ? 8.479 -8.410 -19.526 1.00 96.44 202 ALA A N 1
ATOM 1645 C CA . ALA A 1 202 ? 7.046 -8.673 -19.724 1.00 96.44 202 ALA A CA 1
ATOM 1646 C C . ALA A 1 202 ? 6.342 -9.287 -18.498 1.00 96.44 202 ALA A C 1
ATOM 1648 O O . ALA A 1 202 ? 5.210 -8.914 -18.193 1.00 96.44 202 ALA A O 1
ATOM 1649 N N . LEU A 1 203 ? 7.031 -10.182 -17.781 1.00 97.12 203 LEU A N 1
ATOM 1650 C CA . LEU A 1 203 ? 6.541 -10.895 -16.593 1.00 97.12 203 LEU A CA 1
ATOM 1651 C C . LEU A 1 203 ? 7.075 -10.311 -15.278 1.00 97.12 203 LEU A C 1
ATOM 1653 O O . LEU A 1 203 ? 7.232 -11.032 -14.293 1.00 97.12 203 LEU A O 1
ATOM 1657 N N . ALA A 1 204 ? 7.421 -9.026 -15.261 1.00 97.25 204 ALA A N 1
ATOM 1658 C CA . ALA A 1 204 ? 7.933 -8.409 -14.052 1.00 97.25 204 ALA A CA 1
ATOM 1659 C C . ALA A 1 204 ? 6.872 -8.381 -12.943 1.00 97.25 204 ALA A C 1
ATOM 1661 O O . ALA A 1 204 ? 5.680 -8.261 -13.221 1.00 97.25 204 ALA A O 1
ATOM 1662 N N . SER A 1 205 ? 7.303 -8.452 -11.686 1.00 97.88 205 SER A N 1
ATOM 1663 C CA . SER A 1 205 ? 6.416 -8.341 -10.523 1.00 97.88 205 SER A CA 1
ATOM 1664 C C . SER A 1 205 ? 6.676 -7.053 -9.751 1.00 97.88 205 SER A C 1
ATOM 1666 O O . SER A 1 205 ? 7.832 -6.728 -9.477 1.00 97.88 205 SER A O 1
ATOM 1668 N N . PHE A 1 206 ? 5.613 -6.372 -9.339 1.00 96.94 206 PHE A N 1
ATOM 1669 C CA . PHE A 1 206 ? 5.664 -5.240 -8.417 1.00 96.94 206 PHE A CA 1
ATOM 1670 C C . PHE A 1 206 ? 4.961 -5.623 -7.115 1.00 96.94 206 PHE A C 1
ATOM 1672 O O . PHE A 1 206 ? 3.910 -6.269 -7.131 1.00 96.94 206 PHE A O 1
ATOM 1679 N N . THR A 1 207 ? 5.556 -5.287 -5.977 1.00 96.44 207 THR A N 1
ATOM 1680 C CA . THR A 1 207 ? 4.991 -5.560 -4.653 1.00 96.44 207 THR A CA 1
ATOM 1681 C C . THR A 1 207 ? 5.179 -4.345 -3.764 1.00 96.44 207 THR A C 1
ATOM 1683 O O . THR A 1 207 ? 6.287 -3.836 -3.655 1.00 96.44 207 THR A O 1
ATOM 1686 N N . ASP A 1 208 ? 4.112 -3.913 -3.113 1.00 95.06 208 ASP A N 1
ATOM 1687 C CA . ASP A 1 208 ? 4.141 -2.969 -2.003 1.00 95.06 208 ASP A CA 1
ATOM 1688 C C . ASP A 1 208 ? 3.313 -3.555 -0.830 1.00 95.06 208 ASP A C 1
ATOM 1690 O O . ASP A 1 208 ? 2.773 -4.661 -0.957 1.00 95.06 208 ASP A O 1
ATOM 1694 N N . PRO A 1 209 ? 3.222 -2.896 0.340 1.00 91.69 209 PRO A N 1
ATOM 1695 C CA . PRO A 1 209 ? 2.476 -3.412 1.488 1.00 91.69 209 PRO A CA 1
ATOM 1696 C C . PRO A 1 209 ? 0.971 -3.605 1.250 1.00 91.69 209 PRO A C 1
ATOM 1698 O O . PRO A 1 209 ? 0.327 -4.314 2.021 1.00 91.69 209 PRO A O 1
ATOM 1701 N N . LEU A 1 210 ? 0.395 -2.958 0.235 1.00 90.12 210 LEU A N 1
ATOM 1702 C CA . LEU A 1 210 ? -1.036 -2.986 -0.065 1.00 90.12 210 LEU A CA 1
ATOM 1703 C C . LEU A 1 210 ? -1.373 -3.891 -1.247 1.00 90.12 210 LEU A C 1
ATOM 1705 O O . LEU A 1 210 ? -2.453 -4.481 -1.276 1.00 90.12 210 LEU A O 1
ATOM 1709 N N . VAL A 1 211 ? -0.486 -3.985 -2.235 1.00 93.00 211 VAL A N 1
ATOM 1710 C CA . VAL A 1 211 ? -0.777 -4.670 -3.488 1.00 93.00 211 VAL A CA 1
ATOM 1711 C C . VAL A 1 211 ? 0.417 -5.448 -4.019 1.00 93.00 211 VAL A C 1
ATOM 1713 O O . VAL A 1 211 ? 1.582 -5.070 -3.902 1.00 93.00 211 VAL A O 1
ATOM 1716 N N . LYS A 1 212 ? 0.097 -6.548 -4.695 1.00 96.19 212 LYS A N 1
ATOM 1717 C CA . LYS A 1 212 ? 1.039 -7.320 -5.490 1.00 96.19 212 LYS A CA 1
ATOM 1718 C C . LYS A 1 212 ? 0.463 -7.522 -6.881 1.00 96.19 212 LYS A C 1
ATOM 1720 O O . LYS A 1 212 ? -0.613 -8.094 -7.022 1.00 96.19 212 LYS A O 1
ATOM 1725 N N . VAL A 1 213 ? 1.200 -7.091 -7.898 1.00 96.81 213 VAL A N 1
ATOM 1726 C CA . VAL A 1 213 ? 0.814 -7.238 -9.308 1.00 96.81 213 VAL A CA 1
ATOM 1727 C C . VAL A 1 213 ? 1.936 -7.892 -10.105 1.00 96.81 213 VAL A C 1
ATOM 1729 O O . VAL A 1 213 ? 3.113 -7.789 -9.755 1.00 96.81 213 VAL A O 1
ATOM 1732 N N . THR A 1 214 ? 1.580 -8.605 -11.170 1.00 97.25 214 THR A N 1
ATOM 1733 C CA . THR A 1 214 ? 2.541 -9.275 -12.056 1.00 97.25 214 THR A CA 1
ATOM 1734 C C . THR A 1 214 ? 2.160 -9.007 -13.502 1.00 97.25 214 THR A C 1
ATOM 1736 O O . THR A 1 214 ? 1.007 -9.162 -13.872 1.00 97.25 214 THR A O 1
ATOM 1739 N N . GLY A 1 215 ? 3.136 -8.632 -14.320 1.00 96.62 215 GLY A N 1
ATOM 1740 C CA . GLY A 1 215 ? 2.936 -8.257 -15.713 1.00 96.62 215 GLY A CA 1
ATOM 1741 C C . GLY A 1 215 ? 2.996 -6.747 -15.934 1.00 96.62 215 GLY A C 1
ATOM 1742 O O . GLY A 1 215 ? 2.565 -5.944 -15.107 1.00 96.62 215 GLY A O 1
ATOM 1743 N N . ILE A 1 216 ? 3.531 -6.342 -17.089 1.00 95.69 216 ILE A N 1
ATOM 1744 C CA . ILE A 1 216 ? 3.700 -4.921 -17.441 1.00 95.69 216 ILE A CA 1
ATOM 1745 C C . ILE A 1 216 ? 2.363 -4.164 -17.485 1.00 95.69 216 ILE A C 1
ATOM 1747 O O . ILE A 1 216 ? 2.330 -2.983 -17.138 1.00 95.69 216 ILE A O 1
ATOM 1751 N N . SER A 1 217 ? 1.270 -4.800 -17.922 1.00 94.75 217 SER A N 1
ATOM 1752 C CA . SER A 1 217 ? -0.063 -4.177 -17.964 1.00 94.75 217 SER A CA 1
ATOM 1753 C C . SER A 1 217 ? -0.515 -3.722 -16.581 1.00 94.75 217 SER A C 1
ATOM 1755 O O . SER A 1 217 ? -0.938 -2.578 -16.411 1.00 94.75 217 SER A O 1
ATOM 1757 N N . ASP A 1 218 ? -0.346 -4.593 -15.593 1.00 94.88 218 ASP A N 1
ATOM 1758 C CA . ASP A 1 218 ? -0.870 -4.405 -14.246 1.00 94.88 218 ASP A CA 1
ATOM 1759 C C . ASP A 1 218 ? 0.033 -3.456 -13.460 1.00 94.88 218 ASP A C 1
ATOM 1761 O O . ASP A 1 218 ? -0.450 -2.585 -12.741 1.00 94.88 218 ASP A O 1
ATOM 1765 N N . ILE A 1 219 ? 1.349 -3.520 -13.696 1.00 94.50 219 ILE A N 1
ATOM 1766 C CA . ILE A 1 219 ? 2.302 -2.521 -13.200 1.00 94.50 219 ILE A CA 1
ATOM 1767 C C . ILE A 1 219 ? 1.942 -1.139 -13.756 1.00 94.50 219 ILE A C 1
ATOM 1769 O O . ILE A 1 219 ? 1.814 -0.181 -12.997 1.00 94.50 219 ILE A O 1
ATOM 1773 N N . LYS A 1 220 ? 1.700 -1.007 -15.068 1.00 93.31 220 LYS A N 1
ATOM 1774 C CA . LYS A 1 220 ? 1.242 0.267 -15.648 1.00 93.31 220 LYS A CA 1
ATOM 1775 C C . LYS A 1 220 ? -0.054 0.743 -15.001 1.00 93.31 220 LYS A C 1
ATOM 1777 O O . LYS A 1 220 ? -0.191 1.944 -14.797 1.00 93.31 220 LYS A O 1
ATOM 1782 N N . ALA A 1 221 ? -0.994 -0.155 -14.711 1.00 90.12 221 ALA A N 1
ATOM 1783 C CA . ALA A 1 221 ? -2.247 0.192 -14.051 1.00 90.12 221 ALA A CA 1
ATOM 1784 C C . ALA A 1 221 ? -2.018 0.706 -12.622 1.00 90.12 221 ALA A C 1
ATOM 1786 O O . ALA A 1 221 ? -2.526 1.773 -12.288 1.00 90.12 221 ALA A O 1
ATOM 1787 N N . GLN A 1 222 ? -1.178 0.035 -11.830 1.00 90.44 222 GLN A N 1
ATOM 1788 C CA . GLN A 1 222 ? -0.834 0.463 -10.472 1.00 90.44 222 GLN A CA 1
ATOM 1789 C C . GLN A 1 222 ? -0.216 1.867 -10.455 1.00 90.44 222 GLN A C 1
ATOM 1791 O O . GLN A 1 222 ? -0.618 2.749 -9.697 1.00 90.44 222 GLN A O 1
ATOM 1796 N N . PHE A 1 223 ? 0.720 2.114 -11.367 1.00 89.94 223 PHE A N 1
ATOM 1797 C CA . PHE A 1 223 ? 1.418 3.390 -11.470 1.00 89.94 223 PHE A CA 1
ATOM 1798 C C . PHE A 1 223 ? 0.531 4.536 -12.005 1.00 89.94 223 PHE A C 1
ATOM 1800 O O . PHE A 1 223 ? 0.848 5.703 -11.756 1.00 89.94 223 PHE A O 1
ATOM 1807 N N . ARG A 1 224 ? -0.617 4.250 -12.650 1.00 86.31 224 ARG A N 1
ATOM 1808 C CA . ARG A 1 224 ? -1.584 5.285 -13.084 1.00 86.31 224 ARG A CA 1
ATOM 1809 C C . ARG A 1 224 ? -2.131 6.091 -11.914 1.00 86.31 224 ARG A C 1
ATOM 1811 O O . ARG A 1 224 ? -2.348 7.290 -12.079 1.00 86.31 224 ARG A O 1
ATOM 1818 N N . ALA A 1 225 ? -2.320 5.478 -10.745 1.00 81.94 225 ALA A N 1
ATOM 1819 C CA . ALA A 1 225 ? -2.831 6.176 -9.565 1.00 81.94 225 ALA A CA 1
ATOM 1820 C C . ALA A 1 225 ? -1.912 7.332 -9.124 1.00 81.94 225 ALA A C 1
ATOM 1822 O O . ALA A 1 225 ? -2.373 8.330 -8.577 1.00 81.94 225 ALA A O 1
ATOM 1823 N N . LEU A 1 226 ? -0.616 7.276 -9.442 1.00 83.56 226 LEU A N 1
ATOM 1824 C CA . LEU A 1 226 ? 0.304 8.367 -9.116 1.00 83.56 226 LEU A CA 1
ATOM 1825 C C . LEU A 1 226 ? 0.045 9.642 -9.935 1.00 83.56 226 LEU A C 1
ATOM 1827 O O . LEU A 1 226 ? 0.457 10.725 -9.524 1.00 83.56 226 LEU A O 1
ATOM 1831 N N . THR A 1 227 ? -0.687 9.553 -11.052 1.00 83.50 227 THR A N 1
ATOM 1832 C CA . THR A 1 227 ? -1.035 10.727 -11.873 1.00 83.50 227 THR A CA 1
ATOM 1833 C C . THR A 1 227 ? -2.034 11.673 -11.198 1.00 83.50 227 THR A C 1
ATOM 1835 O O . THR A 1 227 ? -2.166 12.817 -11.633 1.00 83.50 227 THR A O 1
ATOM 1838 N N . TYR A 1 228 ? -2.696 11.250 -10.110 1.00 82.75 228 TYR A N 1
ATOM 1839 C CA . TYR A 1 228 ? -3.566 12.130 -9.320 1.00 82.75 228 TYR A CA 1
ATOM 1840 C C . TYR A 1 228 ? -2.790 13.200 -8.546 1.00 82.75 228 TYR A C 1
ATOM 1842 O O . TYR A 1 228 ? -3.339 14.262 -8.246 1.00 82.75 228 TYR A O 1
ATOM 1850 N N . PHE A 1 229 ? -1.512 12.964 -8.249 1.00 83.94 229 PHE A N 1
ATOM 1851 C CA . PHE A 1 229 ? -0.687 13.938 -7.546 1.00 83.94 229 PHE A CA 1
ATOM 1852 C C . PHE A 1 229 ? -0.126 14.961 -8.536 1.00 83.94 229 PHE A C 1
ATOM 1854 O O . PHE A 1 229 ? 0.638 14.627 -9.439 1.00 83.94 229 PHE A O 1
ATOM 1861 N N . LYS A 1 230 ? -0.459 16.245 -8.341 1.00 83.94 230 LYS A N 1
ATOM 1862 C CA . LYS A 1 230 ? -0.003 17.343 -9.221 1.00 83.94 230 LYS A CA 1
ATOM 1863 C C . LYS A 1 230 ? 1.514 17.482 -9.268 1.00 83.94 230 LYS A C 1
ATOM 1865 O O . LYS A 1 230 ? 2.069 17.948 -10.261 1.00 83.94 230 LYS A O 1
ATOM 1870 N N . LYS A 1 231 ? 2.174 17.159 -8.159 1.00 87.25 231 LYS A N 1
ATOM 1871 C CA . LYS A 1 231 ? 3.621 17.236 -8.017 1.00 87.25 231 LYS A CA 1
ATOM 1872 C C . LYS A 1 231 ? 4.080 16.165 -7.050 1.00 87.25 231 LYS A C 1
ATOM 1874 O O . LYS A 1 231 ? 3.601 16.089 -5.921 1.00 87.25 231 LYS A O 1
ATOM 1879 N N . ILE A 1 232 ? 5.051 15.390 -7.495 1.00 88.00 232 ILE A N 1
ATOM 1880 C CA . ILE A 1 232 ? 5.756 14.409 -6.686 1.00 88.00 232 ILE A CA 1
ATOM 1881 C C . ILE A 1 232 ? 7.218 14.842 -6.696 1.00 88.00 232 ILE A C 1
ATOM 1883 O O . ILE A 1 232 ? 7.760 15.215 -7.734 1.00 88.00 232 ILE A O 1
ATOM 1887 N N . THR A 1 233 ? 7.855 14.893 -5.534 1.00 90.12 233 THR A N 1
ATOM 1888 C CA . THR A 1 233 ? 9.276 15.244 -5.424 1.00 90.12 233 THR A CA 1
ATOM 1889 C C . THR A 1 233 ? 9.988 14.133 -4.690 1.00 90.12 233 THR A C 1
ATOM 1891 O O . THR A 1 233 ? 9.568 13.772 -3.597 1.00 90.12 233 THR A O 1
ATOM 1894 N N . VAL A 1 234 ? 11.069 13.607 -5.263 1.00 90.56 234 VAL A N 1
ATOM 1895 C CA . VAL A 1 234 ? 11.826 12.530 -4.626 1.00 90.56 234 VAL A CA 1
ATOM 1896 C C . VAL A 1 234 ? 13.172 13.033 -4.131 1.00 90.56 234 VAL A C 1
ATOM 1898 O O . VAL A 1 234 ? 13.998 13.513 -4.910 1.00 90.56 234 VAL A O 1
ATOM 1901 N N . LYS A 1 235 ? 13.400 12.896 -2.826 1.00 92.69 235 LYS A N 1
ATOM 1902 C CA . LYS A 1 235 ? 14.677 13.158 -2.166 1.00 92.69 235 LYS A CA 1
ATOM 1903 C C . LYS A 1 235 ? 15.360 11.826 -1.875 1.00 92.69 235 LYS A C 1
ATOM 1905 O O . LYS A 1 235 ? 14.922 11.080 -1.009 1.00 92.69 235 LYS A O 1
ATOM 1910 N N . LYS A 1 236 ? 16.424 11.532 -2.616 1.00 93.31 236 LYS A N 1
ATOM 1911 C CA . LYS A 1 236 ? 17.225 10.311 -2.451 1.00 93.31 236 LYS A CA 1
ATOM 1912 C C . LYS A 1 236 ? 18.148 10.453 -1.241 1.00 93.31 236 LYS A C 1
ATOM 1914 O O . LYS A 1 236 ? 18.824 11.475 -1.132 1.00 93.31 236 LYS A O 1
ATOM 1919 N N . HIS A 1 237 ? 18.184 9.437 -0.383 1.00 93.88 237 HIS A N 1
ATOM 1920 C CA . HIS A 1 237 ? 19.064 9.380 0.789 1.00 93.88 237 HIS A CA 1
ATOM 1921 C C . HIS A 1 237 ? 20.268 8.487 0.536 1.00 93.88 237 HIS A C 1
ATOM 1923 O O . HIS A 1 237 ? 21.401 8.922 0.717 1.00 93.88 237 HIS A O 1
ATOM 1929 N N . SER A 1 238 ? 20.035 7.256 0.082 1.00 94.44 238 SER A N 1
ATOM 1930 C CA . SER A 1 238 ? 21.111 6.313 -0.220 1.00 94.44 238 SER A CA 1
ATOM 1931 C C . SER A 1 238 ? 20.732 5.365 -1.352 1.00 94.44 238 SER A C 1
ATOM 1933 O O . SER A 1 238 ? 19.554 5.150 -1.644 1.00 94.44 238 SER A O 1
ATOM 1935 N N . ILE A 1 239 ? 21.755 4.836 -2.020 1.00 93.81 239 ILE A N 1
ATOM 1936 C CA . ILE A 1 239 ? 21.628 3.793 -3.035 1.00 93.81 239 ILE A CA 1
ATOM 1937 C C . ILE A 1 239 ? 22.677 2.747 -2.702 1.00 93.81 239 ILE A C 1
ATOM 1939 O O . ILE A 1 239 ? 23.865 3.062 -2.630 1.00 93.81 239 ILE A O 1
ATOM 1943 N N . THR A 1 240 ? 22.238 1.517 -2.497 1.00 93.50 240 THR A N 1
ATOM 1944 C CA . THR A 1 240 ? 23.113 0.379 -2.246 1.00 93.50 240 THR A CA 1
ATOM 1945 C C . THR A 1 240 ? 22.882 -0.676 -3.309 1.00 93.50 240 THR A C 1
ATOM 1947 O O . THR A 1 240 ? 21.787 -0.815 -3.854 1.00 93.50 240 THR A O 1
ATOM 1950 N N . THR A 1 241 ? 23.935 -1.415 -3.633 1.00 92.31 241 THR A N 1
ATOM 1951 C CA . THR A 1 241 ? 23.839 -2.549 -4.547 1.00 92.31 241 THR A CA 1
ATOM 1952 C C . THR A 1 241 ? 24.470 -3.777 -3.965 1.00 92.31 241 THR A C 1
ATOM 1954 O O . THR A 1 241 ? 25.504 -3.709 -3.302 1.00 92.31 241 THR A O 1
ATOM 1957 N N . SER A 1 242 ? 23.857 -4.905 -4.271 1.00 93.62 242 SER A N 1
ATOM 1958 C CA . SER A 1 242 ? 24.360 -6.223 -3.948 1.00 93.62 242 SER A CA 1
ATOM 1959 C C . SER A 1 242 ? 24.101 -7.165 -5.117 1.00 93.62 242 SER A C 1
ATOM 1961 O O . SER A 1 242 ? 23.268 -6.905 -5.982 1.00 93.62 242 SER A O 1
ATOM 1963 N N . SER A 1 243 ? 24.847 -8.261 -5.159 1.00 92.75 243 SER A N 1
ATOM 1964 C CA . SER A 1 243 ? 24.554 -9.387 -6.040 1.00 92.75 243 SER A CA 1
ATOM 1965 C C . SER A 1 243 ? 24.104 -10.545 -5.161 1.00 92.75 243 SER A C 1
ATOM 1967 O O . SER A 1 243 ? 24.768 -10.856 -4.170 1.00 92.75 243 SER A O 1
ATOM 1969 N N . LEU A 1 244 ? 22.956 -11.140 -5.476 1.00 87.38 244 LEU A N 1
ATOM 1970 C CA . LEU A 1 244 ? 22.401 -12.277 -4.750 1.00 87.38 244 LEU A CA 1
ATOM 1971 C C . LEU A 1 244 ? 21.902 -13.308 -5.763 1.00 87.38 244 LEU A C 1
ATOM 1973 O O . LEU A 1 244 ? 20.982 -13.020 -6.523 1.00 87.38 244 LEU A O 1
ATOM 1977 N N . ASN A 1 245 ? 22.473 -14.517 -5.744 1.00 87.81 245 ASN A N 1
ATOM 1978 C CA . ASN A 1 245 ? 22.088 -15.620 -6.637 1.00 87.81 245 ASN A CA 1
ATOM 1979 C C . ASN A 1 245 ? 22.081 -15.213 -8.125 1.00 87.81 245 ASN A C 1
ATOM 1981 O O . ASN A 1 245 ? 21.077 -15.395 -8.812 1.00 87.81 245 ASN A O 1
ATOM 1985 N N . ASP A 1 246 ? 23.170 -14.591 -8.586 1.00 87.19 246 ASP A N 1
ATOM 1986 C CA . ASP A 1 246 ? 23.354 -14.069 -9.953 1.00 87.19 246 ASP A CA 1
ATOM 1987 C C . ASP A 1 246 ? 22.368 -12.968 -10.388 1.00 87.19 246 ASP A C 1
ATOM 1989 O O . ASP A 1 246 ? 22.408 -12.508 -11.530 1.00 87.19 246 ASP A O 1
ATOM 1993 N N . ALA A 1 247 ? 21.504 -12.499 -9.484 1.00 89.75 247 ALA A N 1
ATOM 1994 C CA . ALA A 1 247 ? 20.668 -11.329 -9.702 1.00 89.75 247 ALA A CA 1
ATOM 1995 C C . ALA A 1 247 ? 21.321 -10.095 -9.074 1.00 89.75 247 ALA A C 1
ATOM 1997 O O . ALA A 1 247 ? 21.669 -10.082 -7.890 1.00 89.75 247 ALA A O 1
ATOM 1998 N N . GLU A 1 248 ? 21.448 -9.030 -9.862 1.00 93.94 248 GLU A N 1
ATOM 1999 C CA . GLU A 1 248 ? 21.854 -7.729 -9.343 1.00 93.94 248 GLU A CA 1
ATOM 2000 C C . GLU A 1 248 ? 20.660 -7.069 -8.656 1.00 93.94 248 GLU A C 1
ATOM 2002 O O . GLU A 1 248 ? 19.564 -6.963 -9.216 1.00 93.94 248 GLU A O 1
ATOM 2007 N N . VAL A 1 249 ? 20.881 -6.647 -7.417 1.00 95.38 249 VAL A N 1
ATOM 2008 C CA . VAL A 1 249 ? 19.881 -6.027 -6.562 1.00 95.38 249 VAL A CA 1
ATOM 2009 C C . VAL A 1 249 ? 20.314 -4.598 -6.273 1.00 95.38 249 VAL A C 1
ATOM 2011 O O . VAL A 1 249 ? 21.417 -4.357 -5.785 1.00 95.38 249 VAL A O 1
ATOM 2014 N N . VAL A 1 250 ? 19.430 -3.644 -6.548 1.00 94.81 250 VAL A N 1
ATOM 2015 C CA . VAL A 1 250 ? 19.618 -2.229 -6.215 1.00 94.81 250 VAL A CA 1
ATOM 2016 C C . VAL A 1 250 ? 18.577 -1.843 -5.179 1.00 94.81 250 VAL A C 1
ATOM 2018 O O . VAL A 1 250 ? 17.385 -2.013 -5.413 1.00 94.81 250 VAL A O 1
ATOM 2021 N N . VAL A 1 251 ? 19.010 -1.302 -4.047 1.00 95.00 251 VAL A N 1
ATOM 2022 C CA . VAL A 1 251 ? 18.124 -0.780 -3.006 1.00 95.00 251 VAL A CA 1
ATOM 2023 C C . VAL A 1 251 ? 18.288 0.732 -2.934 1.00 95.00 251 VAL A C 1
ATOM 2025 O O . VAL A 1 251 ? 19.404 1.249 -2.888 1.00 95.00 251 VAL A O 1
ATOM 2028 N N . ILE A 1 252 ? 17.171 1.452 -2.947 1.00 94.25 252 ILE A N 1
ATOM 2029 C CA . ILE A 1 252 ? 17.115 2.910 -2.892 1.00 94.25 252 ILE A CA 1
ATOM 2030 C C . ILE A 1 252 ? 16.314 3.313 -1.661 1.00 94.25 252 ILE A C 1
ATOM 2032 O O . ILE A 1 252 ? 15.133 2.998 -1.567 1.00 94.25 252 ILE A O 1
ATOM 2036 N N . ASP A 1 253 ? 16.942 4.051 -0.749 1.00 94.75 253 ASP A N 1
ATOM 2037 C CA . ASP A 1 253 ? 16.253 4.747 0.342 1.00 94.75 253 ASP A CA 1
ATOM 2038 C C . ASP A 1 253 ? 15.973 6.183 -0.101 1.00 94.75 253 ASP A C 1
ATOM 2040 O O . ASP A 1 253 ? 16.890 6.932 -0.469 1.00 94.75 253 ASP A O 1
ATOM 2044 N N . ALA A 1 254 ? 14.704 6.573 -0.094 1.00 94.31 254 ALA A N 1
ATOM 2045 C CA . ALA A 1 254 ? 14.271 7.897 -0.500 1.00 94.31 254 ALA A CA 1
ATOM 2046 C C . ALA A 1 254 ? 13.076 8.386 0.326 1.00 94.31 254 ALA A C 1
ATOM 2048 O O . ALA A 1 254 ? 12.285 7.617 0.861 1.00 94.31 254 ALA A O 1
ATOM 2049 N N . THR A 1 255 ? 12.904 9.702 0.382 1.00 93.75 255 THR A N 1
ATOM 2050 C CA . THR A 1 255 ? 11.649 10.330 0.799 1.00 93.75 255 THR A CA 1
ATOM 2051 C C . THR A 1 255 ? 10.924 10.854 -0.428 1.00 93.75 255 THR A C 1
ATOM 2053 O O . THR A 1 255 ? 11.466 11.675 -1.174 1.00 93.75 255 THR A O 1
ATOM 2056 N N . ILE A 1 256 ? 9.689 10.404 -0.618 1.00 92.12 256 ILE A N 1
ATOM 2057 C CA . ILE A 1 256 ? 8.781 10.894 -1.647 1.00 92.12 256 ILE A CA 1
ATOM 2058 C C . ILE A 1 256 ? 7.827 11.898 -1.007 1.00 92.12 256 ILE A C 1
ATOM 2060 O O . ILE A 1 256 ? 7.169 11.609 -0.013 1.00 92.12 256 ILE A O 1
ATOM 2064 N N . SER A 1 257 ? 7.762 13.088 -1.585 1.00 91.81 257 SER A N 1
ATOM 2065 C CA . SER A 1 257 ? 6.857 14.155 -1.177 1.00 91.81 257 SER A CA 1
ATOM 2066 C C . SER A 1 257 ? 5.726 14.260 -2.191 1.00 91.81 257 SER A C 1
ATOM 2068 O O . SER A 1 257 ? 5.967 14.658 -3.335 1.00 91.81 257 SER A O 1
ATOM 2070 N N . TYR A 1 258 ? 4.508 13.929 -1.774 1.00 89.69 258 TYR A N 1
ATOM 2071 C CA . TYR A 1 258 ? 3.297 14.041 -2.584 1.00 89.69 258 TYR A CA 1
ATOM 2072 C C . TYR A 1 258 ? 2.585 15.358 -2.283 1.00 89.69 258 TYR A C 1
ATOM 2074 O O . TYR A 1 258 ? 2.306 15.668 -1.126 1.00 89.69 258 TYR A O 1
ATOM 2082 N N . ASN A 1 259 ? 2.265 16.131 -3.319 1.00 88.69 259 ASN A N 1
ATOM 2083 C CA . ASN A 1 259 ? 1.383 17.290 -3.203 1.00 88.69 259 ASN A CA 1
ATOM 2084 C C . ASN A 1 259 ? -0.067 16.836 -3.438 1.00 88.69 259 ASN A C 1
ATOM 2086 O O . ASN A 1 259 ? -0.438 16.522 -4.572 1.00 88.69 259 ASN A O 1
ATOM 2090 N N . ILE A 1 260 ? -0.849 16.759 -2.358 1.00 82.00 260 ILE A N 1
ATOM 2091 C CA . ILE A 1 260 ? -2.235 16.259 -2.378 1.00 82.00 260 ILE A CA 1
ATOM 2092 C C . ILE A 1 260 ? -3.214 17.398 -2.702 1.00 82.00 260 ILE A C 1
ATOM 2094 O O . ILE A 1 260 ? -4.101 17.254 -3.540 1.00 82.00 260 ILE A O 1
ATOM 2098 N N . PHE A 1 261 ? -3.031 18.559 -2.070 1.00 78.38 261 PHE A N 1
ATOM 2099 C CA . PHE A 1 261 ? -3.817 19.779 -2.290 1.00 78.38 261 PHE A CA 1
ATOM 2100 C C . PHE A 1 261 ? -2.925 21.009 -2.064 1.00 78.38 261 PHE A C 1
ATOM 2102 O O . PHE A 1 261 ? -1.784 20.840 -1.641 1.00 78.38 261 PHE A O 1
ATOM 2109 N N . TRP A 1 262 ? -3.413 22.240 -2.307 1.00 76.94 262 TRP A N 1
ATOM 2110 C CA . TRP A 1 262 ? -2.566 23.454 -2.360 1.00 76.94 262 TRP A CA 1
ATOM 2111 C C . TRP A 1 262 ? -1.597 23.612 -1.177 1.00 76.94 262 TRP A C 1
ATOM 2113 O O . TRP A 1 262 ? -0.573 24.271 -1.329 1.00 76.94 262 TRP A O 1
ATOM 2123 N N . MET A 1 263 ? -1.916 23.046 -0.001 1.00 79.50 263 MET A N 1
ATOM 2124 C CA . MET A 1 263 ? -1.191 23.286 1.256 1.00 79.50 263 MET A CA 1
ATOM 2125 C C . MET A 1 263 ? -0.571 22.039 1.871 1.00 79.50 263 MET A C 1
ATOM 2127 O O . MET A 1 263 ? 0.250 22.170 2.774 1.00 79.50 263 MET A O 1
ATOM 2131 N N . PHE A 1 264 ? -0.947 20.847 1.411 1.00 86.00 264 PHE A N 1
ATOM 2132 C CA . PHE A 1 264 ? -0.609 19.612 2.106 1.00 86.00 264 PHE A CA 1
ATOM 2133 C C . PHE A 1 264 ? 0.427 18.816 1.325 1.00 86.00 264 PHE A C 1
ATOM 2135 O O . PHE A 1 264 ? 0.186 18.368 0.197 1.00 86.00 264 PHE A O 1
ATOM 2142 N N . TYR A 1 265 ? 1.581 18.648 1.965 1.00 88.75 265 TYR A N 1
ATOM 2143 C CA . TYR A 1 265 ? 2.643 17.761 1.529 1.00 88.75 265 TYR A CA 1
ATOM 2144 C C . TYR A 1 265 ? 2.623 16.519 2.406 1.00 88.75 265 TYR A C 1
ATOM 2146 O O . TYR A 1 265 ? 2.732 16.616 3.624 1.00 88.75 265 TYR A O 1
ATOM 2154 N N . LEU A 1 266 ? 2.499 15.358 1.776 1.00 89.12 266 LEU A N 1
ATOM 2155 C CA . LEU A 1 266 ? 2.671 14.078 2.443 1.00 89.12 266 LEU A CA 1
ATOM 2156 C C . LEU A 1 266 ? 4.088 13.584 2.162 1.00 89.12 266 LEU A C 1
ATOM 2158 O O . LEU A 1 266 ? 4.441 13.335 1.008 1.00 89.12 266 LEU A O 1
ATOM 2162 N N . HIS A 1 267 ? 4.892 13.452 3.212 1.00 91.94 267 HIS A N 1
ATOM 2163 C CA . HIS A 1 267 ? 6.240 12.907 3.125 1.00 91.94 267 HIS A CA 1
ATOM 2164 C C . HIS A 1 267 ? 6.220 11.431 3.498 1.00 91.94 267 HIS A C 1
ATOM 2166 O O . HIS A 1 267 ? 5.935 11.076 4.635 1.00 91.94 267 HIS A O 1
ATOM 2172 N N . VAL A 1 268 ? 6.559 10.573 2.543 1.00 91.94 268 VAL A N 1
ATOM 2173 C CA . VAL A 1 268 ? 6.626 9.127 2.745 1.00 91.94 268 VAL A CA 1
ATOM 2174 C C . VAL A 1 268 ? 8.065 8.690 2.567 1.00 91.94 268 VAL A C 1
ATOM 2176 O O . VAL A 1 268 ? 8.652 8.884 1.501 1.00 91.94 268 VAL A O 1
ATOM 2179 N N . ARG A 1 269 ? 8.660 8.117 3.613 1.00 93.44 269 ARG A N 1
ATOM 2180 C CA . ARG A 1 269 ? 9.933 7.413 3.467 1.00 93.44 269 ARG A CA 1
ATOM 2181 C C . ARG A 1 269 ? 9.660 6.053 2.840 1.00 93.44 269 ARG A C 1
ATOM 2183 O O . ARG A 1 269 ? 8.771 5.332 3.283 1.00 93.44 269 ARG A O 1
ATOM 2190 N N . THR A 1 270 ? 10.423 5.721 1.813 1.00 94.44 270 THR A N 1
ATOM 2191 C CA . THR A 1 270 ? 10.320 4.449 1.115 1.00 94.44 270 THR A CA 1
ATOM 2192 C C . THR A 1 270 ? 11.700 3.856 0.893 1.00 94.44 270 THR A C 1
ATOM 2194 O O . THR A 1 270 ? 12.670 4.569 0.620 1.00 94.44 270 THR A O 1
ATOM 2197 N N . VAL A 1 271 ? 11.773 2.538 1.026 1.00 95.88 271 VAL A N 1
ATOM 2198 C CA . VAL A 1 271 ? 12.922 1.738 0.628 1.00 95.88 271 VAL A CA 1
ATOM 2199 C C . VAL A 1 271 ? 12.473 0.869 -0.537 1.00 95.88 271 VAL A C 1
ATOM 2201 O O . VAL A 1 271 ? 11.710 -0.075 -0.352 1.00 95.88 271 VAL A O 1
ATOM 2204 N N . THR A 1 272 ? 12.939 1.195 -1.736 1.00 95.75 272 THR A N 1
ATOM 2205 C CA . THR A 1 272 ? 12.618 0.441 -2.948 1.00 95.75 272 THR A CA 1
ATOM 2206 C C . THR A 1 272 ? 13.754 -0.506 -3.286 1.00 95.75 272 THR A C 1
ATOM 2208 O O . THR A 1 272 ? 14.896 -0.083 -3.462 1.00 95.75 272 THR A O 1
ATOM 2211 N N . LYS A 1 273 ? 13.436 -1.785 -3.445 1.00 95.88 273 LYS A N 1
ATOM 2212 C CA . LYS A 1 273 ? 14.343 -2.825 -3.920 1.00 95.88 273 LYS A CA 1
ATOM 2213 C C . LYS A 1 273 ? 14.002 -3.187 -5.365 1.00 95.88 273 LYS A C 1
ATOM 2215 O O . LYS A 1 273 ? 12.881 -3.582 -5.668 1.00 95.88 273 LYS A O 1
ATOM 2220 N N . PHE A 1 274 ? 14.994 -3.125 -6.239 1.00 96.06 274 PHE A N 1
ATOM 2221 C CA . PHE A 1 274 ? 14.932 -3.591 -7.619 1.00 96.06 274 PHE A CA 1
ATOM 2222 C C . PHE A 1 274 ? 15.800 -4.833 -7.780 1.00 96.06 274 PHE A C 1
ATOM 2224 O O . PHE A 1 274 ? 16.965 -4.821 -7.393 1.00 96.06 274 PHE A O 1
ATOM 2231 N N . GLU A 1 275 ? 15.258 -5.881 -8.388 1.00 95.62 275 GLU A N 1
ATOM 2232 C CA . GLU A 1 275 ? 16.017 -7.035 -8.868 1.00 95.62 275 GLU A CA 1
ATOM 2233 C C . GLU A 1 275 ? 16.038 -7.018 -10.395 1.00 95.62 275 GLU A C 1
ATOM 2235 O O . GLU A 1 275 ? 14.987 -6.965 -11.050 1.00 95.62 275 GLU A O 1
ATOM 2240 N N . PHE A 1 276 ? 17.236 -7.096 -10.961 1.00 95.06 276 PHE A N 1
ATOM 2241 C CA . PHE A 1 276 ? 17.450 -7.070 -12.400 1.00 95.06 276 PHE A CA 1
ATOM 2242 C C . PHE A 1 276 ? 17.694 -8.476 -12.946 1.00 95.06 276 PHE A C 1
ATOM 2244 O O . PHE A 1 276 ? 18.336 -9.315 -12.314 1.00 95.06 276 PHE A O 1
ATOM 2251 N N . ALA A 1 277 ? 17.160 -8.740 -14.136 1.00 94.25 277 ALA A N 1
ATOM 2252 C CA . ALA A 1 277 ? 17.507 -9.924 -14.910 1.00 94.25 277 ALA A CA 1
ATOM 2253 C C . ALA A 1 277 ? 18.895 -9.759 -15.556 1.00 94.25 277 ALA A C 1
ATOM 2255 O O . ALA A 1 277 ? 19.409 -8.647 -15.667 1.00 94.25 277 ALA A O 1
ATOM 2256 N N . ALA A 1 278 ? 19.457 -10.849 -16.088 1.00 92.38 278 ALA A N 1
ATOM 2257 C CA . ALA A 1 278 ? 20.713 -10.811 -16.848 1.00 92.38 278 ALA A CA 1
ATOM 2258 C C . ALA A 1 278 ? 20.669 -9.852 -18.061 1.00 92.38 278 ALA A C 1
ATOM 2260 O O . ALA A 1 278 ? 21.702 -9.360 -18.503 1.00 92.38 278 ALA A O 1
ATOM 2261 N N . SER A 1 279 ? 19.474 -9.540 -18.578 1.00 92.44 279 SER A N 1
ATOM 2262 C CA . SER A 1 279 ? 19.261 -8.540 -19.636 1.00 92.44 279 SER A CA 1
ATOM 2263 C C . SER A 1 279 ? 19.430 -7.085 -19.175 1.00 92.44 279 SER A C 1
ATOM 2265 O O . SER A 1 279 ? 19.401 -6.180 -20.004 1.00 92.44 279 SER A O 1
ATOM 2267 N N . GLY A 1 280 ? 19.562 -6.838 -17.868 1.00 90.50 280 GLY A N 1
ATOM 2268 C CA . GLY A 1 280 ? 19.584 -5.501 -17.273 1.00 90.50 280 GLY A CA 1
ATOM 2269 C C . GLY A 1 280 ? 18.203 -4.848 -17.129 1.00 90.50 280 GLY A C 1
ATOM 2270 O O . GLY A 1 280 ? 18.115 -3.688 -16.732 1.00 90.50 280 GLY A O 1
ATOM 2271 N N . LEU A 1 281 ? 17.122 -5.572 -17.435 1.00 93.69 281 LEU A N 1
ATOM 2272 C CA . LEU A 1 281 ? 15.745 -5.124 -17.220 1.00 93.69 281 LEU A CA 1
ATOM 2273 C C . LEU A 1 281 ? 15.247 -5.517 -15.823 1.00 93.69 281 LEU A C 1
ATOM 2275 O O . LEU A 1 281 ? 15.661 -6.535 -15.262 1.00 93.69 281 LEU A O 1
ATOM 2279 N N . ILE A 1 282 ? 14.327 -4.725 -15.276 1.00 95.19 282 ILE A N 1
ATOM 2280 C CA . ILE A 1 282 ? 13.707 -4.949 -13.970 1.00 95.19 282 ILE A CA 1
ATOM 2281 C C . ILE A 1 282 ? 12.821 -6.192 -14.057 1.00 95.19 282 ILE A C 1
ATOM 2283 O O . ILE A 1 282 ? 11.855 -6.239 -14.824 1.00 95.19 282 ILE A O 1
ATOM 2287 N N . ARG A 1 283 ? 13.156 -7.200 -13.248 1.00 96.38 283 ARG A N 1
ATOM 2288 C CA . ARG A 1 283 ? 12.354 -8.414 -13.056 1.00 96.38 283 ARG A CA 1
ATOM 2289 C C . ARG A 1 283 ? 11.406 -8.271 -11.875 1.00 96.38 283 ARG A C 1
ATOM 2291 O O . ARG A 1 283 ? 10.275 -8.741 -11.942 1.00 96.38 283 ARG A O 1
ATOM 2298 N N . ARG A 1 284 ? 11.863 -7.652 -10.789 1.00 97.00 284 ARG A N 1
ATOM 2299 C CA . ARG A 1 284 ? 11.065 -7.477 -9.575 1.00 97.00 284 ARG A CA 1
ATOM 2300 C C . ARG A 1 284 ? 11.331 -6.111 -8.962 1.00 97.00 284 ARG A C 1
ATOM 2302 O O . ARG A 1 284 ? 12.487 -5.743 -8.787 1.00 97.00 284 ARG A O 1
ATOM 2309 N N . GLN A 1 285 ? 10.267 -5.390 -8.629 1.00 96.38 285 GLN A N 1
ATOM 2310 C CA . GLN A 1 285 ? 10.318 -4.215 -7.767 1.00 96.38 285 GLN A CA 1
ATOM 2311 C C . GLN A 1 285 ? 9.540 -4.513 -6.486 1.00 96.38 285 GLN A C 1
ATOM 2313 O O . GLN A 1 285 ? 8.436 -5.054 -6.533 1.00 96.38 285 GLN A O 1
ATOM 2318 N N . GLU A 1 286 ? 10.124 -4.151 -5.352 1.00 96.75 286 GLU A N 1
ATOM 2319 C CA . GLU A 1 286 ? 9.503 -4.246 -4.040 1.00 96.75 286 GLU A CA 1
ATOM 2320 C C . GLU A 1 286 ? 9.653 -2.909 -3.314 1.00 96.75 286 GLU A C 1
ATOM 2322 O O . GLU A 1 286 ? 10.772 -2.472 -3.049 1.00 96.75 286 GLU A O 1
ATOM 2327 N N . ASP A 1 287 ? 8.534 -2.255 -3.025 1.00 95.50 287 ASP A N 1
ATOM 2328 C CA . ASP A 1 287 ? 8.487 -1.012 -2.266 1.00 95.50 287 ASP A CA 1
ATOM 2329 C C . ASP A 1 287 ? 8.146 -1.319 -0.811 1.00 95.50 287 ASP A C 1
ATOM 2331 O O . ASP A 1 287 ? 7.120 -1.920 -0.499 1.00 95.50 287 ASP A O 1
ATOM 2335 N N . LEU A 1 288 ? 9.004 -0.869 0.096 1.00 94.94 288 LEU A N 1
ATOM 2336 C CA . LEU A 1 288 ? 8.780 -0.947 1.530 1.00 94.94 288 LEU A CA 1
ATOM 2337 C C . LEU A 1 288 ? 8.477 0.459 2.039 1.00 94.94 288 LEU A C 1
ATOM 2339 O O . LEU A 1 288 ? 9.285 1.380 1.902 1.00 94.94 288 LEU A O 1
ATOM 2343 N N . TRP A 1 289 ? 7.298 0.629 2.620 1.00 93.62 289 TRP A N 1
ATOM 2344 C CA . TRP A 1 289 ? 6.881 1.844 3.311 1.00 93.62 289 TRP A CA 1
ATOM 2345 C C . TRP A 1 289 ? 5.908 1.471 4.436 1.00 93.62 289 TRP A C 1
ATOM 2347 O O . TRP A 1 289 ? 5.360 0.371 4.459 1.00 93.62 289 TRP A O 1
ATOM 2357 N N . SER A 1 290 ? 5.734 2.363 5.409 1.00 86.69 290 SER A N 1
ATOM 2358 C CA . SER A 1 290 ? 4.898 2.122 6.588 1.00 86.69 290 SER A CA 1
ATOM 2359 C C . SER A 1 290 ? 3.678 3.039 6.567 1.00 86.69 290 SER A C 1
ATOM 2361 O O . SER A 1 290 ? 3.813 4.259 6.464 1.00 86.69 290 SER A O 1
ATOM 2363 N N . ILE A 1 291 ? 2.479 2.459 6.705 1.00 81.19 291 ILE A N 1
ATOM 2364 C CA . ILE A 1 291 ? 1.238 3.232 6.883 1.00 81.19 291 ILE A CA 1
ATOM 2365 C C . ILE A 1 291 ? 1.319 4.059 8.170 1.00 81.19 291 ILE A C 1
ATOM 2367 O O . ILE A 1 291 ? 0.857 5.194 8.187 1.00 81.19 291 ILE A O 1
ATOM 2371 N N . ALA A 1 292 ? 1.935 3.527 9.229 1.00 78.69 292 ALA A N 1
ATOM 2372 C CA . ALA A 1 292 ? 2.103 4.258 10.482 1.00 78.69 292 ALA A CA 1
ATOM 2373 C C . ALA A 1 292 ? 2.959 5.519 10.284 1.00 78.69 292 ALA A C 1
ATOM 2375 O O . ALA A 1 292 ? 2.597 6.581 10.785 1.00 78.69 292 ALA A O 1
ATOM 2376 N N . ASP A 1 293 ? 4.024 5.428 9.482 1.00 78.19 293 ASP A N 1
ATOM 2377 C CA . ASP A 1 293 ? 4.869 6.581 9.149 1.00 78.19 293 ASP A CA 1
ATOM 2378 C C . ASP A 1 293 ? 4.102 7.587 8.282 1.00 78.19 293 ASP A C 1
ATOM 2380 O O . ASP A 1 293 ? 4.227 8.794 8.475 1.00 78.19 293 ASP A O 1
ATOM 2384 N N . MET A 1 294 ? 3.262 7.100 7.359 1.00 80.25 294 MET A N 1
ATOM 2385 C CA . MET A 1 294 ? 2.369 7.948 6.564 1.00 80.25 294 MET A CA 1
ATOM 2386 C C . MET A 1 294 ? 1.365 8.709 7.428 1.00 80.25 294 MET A C 1
ATOM 2388 O O . MET A 1 294 ? 1.209 9.914 7.255 1.00 80.25 294 MET A O 1
ATOM 2392 N N . VAL A 1 295 ? 0.685 8.019 8.346 1.00 80.25 295 VAL A N 1
ATOM 2393 C CA . VAL A 1 295 ? -0.314 8.624 9.235 1.00 80.25 295 VAL A CA 1
ATOM 2394 C C . VAL A 1 295 ? 0.353 9.597 10.204 1.00 80.25 295 VAL A C 1
ATOM 2396 O O . VAL A 1 295 ? -0.165 10.688 10.411 1.00 80.25 295 VAL A O 1
ATOM 2399 N N . GLY A 1 296 ? 1.528 9.253 10.740 1.00 76.38 296 GLY A N 1
ATOM 2400 C CA . GLY A 1 296 ? 2.306 10.141 11.605 1.00 76.38 296 GLY A CA 1
ATOM 2401 C C . GLY A 1 296 ? 2.861 11.381 10.894 1.00 76.38 296 GLY A C 1
ATOM 2402 O O . GLY A 1 296 ? 3.137 12.381 11.549 1.00 76.38 296 GLY A O 1
ATOM 2403 N N . ALA A 1 297 ? 3.010 11.339 9.566 1.00 76.56 297 ALA A N 1
ATOM 2404 C CA . ALA A 1 297 ? 3.443 12.476 8.754 1.00 76.56 297 ALA A CA 1
ATOM 2405 C C . ALA A 1 297 ? 2.294 13.413 8.339 1.00 76.56 297 ALA A C 1
ATOM 2407 O O . ALA A 1 297 ? 2.557 14.467 7.752 1.00 76.56 297 ALA A O 1
ATOM 2408 N N . LEU A 1 298 ? 1.034 13.047 8.601 1.00 76.44 298 LEU A N 1
ATOM 2409 C CA . LEU A 1 298 ? -0.093 13.936 8.344 1.00 76.44 298 LEU A CA 1
ATOM 2410 C C . LEU A 1 298 ? -0.076 15.093 9.357 1.00 76.44 298 LEU A C 1
ATOM 2412 O O . LEU A 1 298 ? 0.089 14.848 10.552 1.00 76.44 298 LEU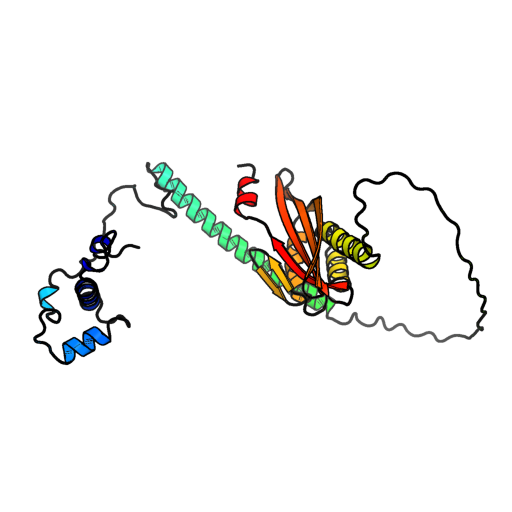 A O 1
ATOM 2416 N N . PRO A 1 299 ? -0.262 16.347 8.910 1.00 65.56 299 PRO A N 1
ATOM 2417 C CA . PRO A 1 299 ? -0.461 17.470 9.814 1.00 65.56 299 PRO A CA 1
ATOM 2418 C C . PRO A 1 299 ? -1.855 17.342 10.443 1.00 65.56 299 PRO A C 1
ATOM 2420 O O . PRO A 1 299 ? -2.839 17.815 9.872 1.00 65.56 299 PRO A O 1
ATOM 2423 N N . LEU A 1 300 ? -1.928 16.620 11.562 1.00 62.25 300 LEU A N 1
ATOM 2424 C CA . LEU A 1 300 ? -3.097 16.543 12.441 1.00 62.25 300 LEU A CA 1
ATOM 2425 C C . LEU A 1 300 ? -3.180 17.778 13.344 1.00 62.25 300 LEU A C 1
ATOM 2427 O O . LEU A 1 300 ? -2.113 18.247 13.805 1.00 62.25 300 LEU A O 1
#

pLDDT: mean 78.82, std 17.34, range [28.89, 97.88]

Radius of gyration: 33.12 Å; chains: 1; bounding box: 76×68×95 Å

Organism: NCBI:txid261099

Secondary structure (DSSP, 8-state):
-PPTTGGGGSSS-GGGS-HHHHHHHHHHHSTTSGGGHHHHHHHHH-TTSTTS-GGGGGG----------SS---SSSTT----SHHHHHHHHHHHHHHHHHHHHHHHHHHHHHHHHHHHHHHHHSPP---------------------------------S------HHHHHHHHHHHHHHHHTT---HHHHHHHHHHHEEEEEEEE-SS-EEESHHHHHHHHHGGGGSSEEEEEEEEEEEEEETTEEEEEEEEEEEEEEETTEEEEEEEEEEEEE-TTSSEEEEEEE--HHHHHHTS--

Sequence (300 aa):
MDMDGCEKCEGTKMNKCEVFKVYTDLCIAMPYMSQCRDYRTMCSWDPSLPFCDPELSVNGPAMKMYFHWGIKDYVLFQSWVPFSSFSYFLACLFCFLTGIGYEYLLYFNQSLEAKWRHKEEEIRLPQPDTISLQESNGPRTPPHPVMEEDSPLMNVYPDQSQKSYWSPFSIRLCRSALRFVTIGAATNLANQQKIISEHYIALASFTDPLVKVTGISDIKAQFRALTYFKKITVKKHSITTSSLNDAEVVVIDATISYNIFWMFYLHVRTVTKFEFAASGLIRRQEDLWSIADMVGALPL

InterPro domains:
  IPR007274 Ctr copper transporter [PF04145] (65-184)
  IPR007274 Ctr copper transporter [PTHR12483] (60-183)

Foldseek 3Di:
DDDVQVVQVPPDDPVRRPVVLVLLLVCLLPVPDPVNPVVVVVCVVPVPPPSNDNVVVPVRPDPPPPPCPDQQDDLDDPPQGDPDPVSSVVSVVVVVVVVVVVVVVVVVVVVVVVVVVVVVVVVPPPPPPPPPPPPDDDDDDDDDDDDDDDDDDDDDDDDDDDPDPQDPLNVVLCVLVVVLLVCLFVLDLVVNLVSLVVFADQQAWEAEPVDIDTGSVVVSVVSNVSNQFPGKDKAWDDWDWDADPNKIKIKTWIWIWTRNDPPDTQTWTKIWIFTADPVSGTRYIYIYTDVVSRVVRGPD